Protein 3BWV (pdb70)

Secondary structure (DSSP, 8-state):
---EEEE---SSS-HHHHHHHHHHHHS--------TT-------TTTSTTGGGS-----HHHHHHHHTTTSEEEEEE----SHHHHHHHHHHHH-TTS-GGGEEE-S-GGGB--SEEE-S-HHHHHH-SSEE----GGGTT--SS----SHHHHHHHHHHH-/--EEEE---SSS-HHHHHHHHHHHHTT-----TTTTS------TTTSTTTTTS-----HHHHHHHHTTTSEEEEEE----GGGHHHHHHHHHHH-TTS-GGGEEE-SSGGGB--SEEE-S-HHHHTT-SSEE----GGGTT--SS----SHHHHHHHHHHH-

Radius of gyration: 21.81 Å; Cα contacts (8 Å, |Δi|>4): 540; chains: 2; bounding box: 43×56×51 Å

InterPro domains:
  IPR010708 5'(3')-deoxyribonucleotidase [PF06941] (6-172)
  IPR023214 HAD superfamily [G3DSA:3.40.50.1000] (5-174)
  IPR036412 HAD-like superfamily [SSF56784] (4-175)

Sequence (324 aa):
TRQRIAIDDEVLADTTLGAVVKAVNERADLNIKESLNGKKKLGLVDILKEPGFFRNLDVPHAQEVVKQLNEHYDIYIATAAVPTSFHDKYEWLLEYFPFLDPQHFVFCGRKNIILADYLIDDNPKQLEIFEGKSIIFTASSHNVYEHRFERVSGWRDVKNYFNSIERQRIAIDDEVLADTTLGAVVKAVNERADLNIKESLNGKKLGLVDILKEPGFFRNLDVVPHAQEVVKQLNEHYDIYIATAADVPTSFHDKYEWLLEYFPFLDPQHFVFCGRKNIILADYLIDDNPKQLEIFEGKSIIFTASHNVYEHRFERVSGWRDVKNYFNSIE

Foldseek 3Di:
DFFAEEEEDVTFFVLVVLLQVVCCVVVVHDDDVPQAQHDDVVNCCQQPACNLLPTDGPCNQVLVVVVVVGHQYAYEYAAPDNRVVSNVNSCCVRVVVHDPVRYYHDDAQLPDDGQEYEDDDVNNQVSHPHQYEEDDRSCPPPDPHHYAYDSVSVSVVVVVVD/DFEEEEEDVTFWVLVVLLVVVCCVPVVDDDDLPQAQHDDVVSCCVLDPCNLLPTDGPVPQVLVVVVVVPHQYAYEYAVVNVNCVVSNLNNCCVRVVVHDSVRYYHDDACLPPDGQEYEDDDVNNQVNHPHAYEEDDRNCPPPDPHHYAYDSVSVNVVVVVVD

Structure (mmCIF, N/CA/C/O backbone):
data_3BWV
#
_entry.id   3BWV
#
_cell.length_a   39.310
_cell.length_b   40.270
_cell.length_c   55.310
_cell.angle_alpha   71.930
_cell.angle_beta   75.080
_cell.angle_gamma   83.620
#
_symmetry.space_group_name_H-M   'P 1'
#
loop_
_entity.id
_entity.type
_entity.pdbx_description
1 polymer "Putative 5'(3')-deoxyribonucleotidase"
2 non-polymer 'MAGNESIUM ION'
3 non-polymer 'CHLORIDE ION'
4 water water
#
loop_
_atom_site.group_PDB
_atom_site.id
_atom_site.type_symbol
_atom_site.label_atom_id
_atom_site.label_alt_id
_atom_site.label_comp_id
_atom_site.label_asym_id
_atom_site.label_entity_id
_atom_site.label_seq_id
_atom_site.pdbx_PDB_ins_code
_atom_site.Cartn_x
_atom_site.Cartn_y
_atom_site.Cartn_z
_atom_site.occupancy
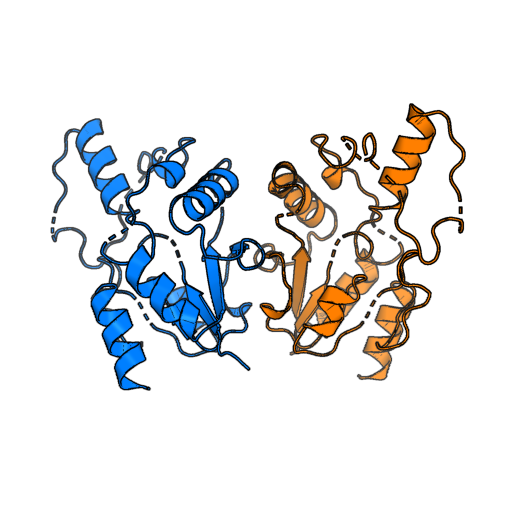_atom_site.B_iso_or_equiv
_atom_site.auth_seq_id
_atom_site.auth_comp_id
_atom_site.auth_asym_id
_atom_site.auth_atom_id
_atom_site.pdbx_PDB_model_num
ATOM 1 N N . THR A 1 3 ? 34.971 37.512 42.604 1.00 36.88 2 THR A N 1
ATOM 2 C CA . THR A 1 3 ? 33.824 36.735 42.023 1.00 36.30 2 THR A CA 1
ATOM 3 C C . THR A 1 3 ? 33.320 35.579 42.906 1.00 35.71 2 THR A C 1
ATOM 4 O O . THR A 1 3 ? 34.085 34.903 43.603 1.00 36.68 2 THR A O 1
ATOM 6 N N . ARG A 1 4 ? 32.014 35.331 42.836 1.00 33.78 3 ARG A N 1
ATOM 7 C CA . ARG A 1 4 ? 31.415 34.256 43.594 1.00 31.56 3 ARG A CA 1
ATOM 8 C C . ARG A 1 4 ? 31.362 33.007 42.754 1.00 29.29 3 ARG A C 1
ATOM 9 O O . ARG A 1 4 ? 31.089 33.049 41.557 1.00 29.64 3 ARG A O 1
ATOM 17 N N . GLN A 1 5 ? 31.672 31.903 43.399 1.00 26.44 4 GLN A N 1
ATOM 18 C CA . GLN A 1 5 ? 31.424 30.616 42.828 1.00 24.29 4 GLN A CA 1
ATOM 19 C C . GLN A 1 5 ? 29.917 30.344 42.818 1.00 22.69 4 GLN A C 1
ATOM 20 O O . GLN A 1 5 ? 29.152 31.050 43.409 1.00 22.78 4 GLN A O 1
ATOM 26 N N . ARG A 1 6 ? 29.514 29.341 42.046 1.00 21.12 5 ARG A N 1
ATOM 27 C CA . ARG A 1 6 ? 28.102 29.084 41.806 1.00 20.55 5 ARG A CA 1
ATOM 28 C C . ARG A 1 6 ? 27.741 27.671 42.140 1.00 20.50 5 ARG A C 1
ATOM 29 O O . ARG A 1 6 ? 28.460 26.762 41.752 1.00 18.55 5 ARG A O 1
ATOM 37 N N . ILE A 1 7 ? 26.582 27.488 42.766 1.00 19.59 6 ILE A N 1
ATOM 38 C CA . ILE A 1 7 ? 26.024 26.165 43.067 1.00 19.86 6 ILE A CA 1
ATOM 39 C C . ILE A 1 7 ? 24.686 26.040 42.379 1.00 19.97 6 ILE A C 1
ATOM 40 O O . ILE A 1 7 ? 23.845 26.916 42.528 1.00 20.77 6 ILE A O 1
ATOM 45 N N . ALA A 1 8 ? 24.557 25.010 41.544 1.00 19.28 7 ALA A N 1
ATOM 46 C CA . ALA A 1 8 ? 23.277 24.632 40.942 1.00 16.80 7 ALA A CA 1
ATOM 47 C C . ALA A 1 8 ? 22.654 23.520 41.813 1.00 18.07 7 ALA A C 1
ATOM 48 O O . ALA A 1 8 ? 23.320 22.553 42.228 1.00 16.55 7 ALA A O 1
ATOM 50 N N . ILE A 1 9 ? 21.360 23.666 42.121 1.00 17.62 8 ILE A N 1
ATOM 51 C CA . ILE A 1 9 ? 20.633 22.748 43.030 1.00 17.41 8 ILE A CA 1
ATOM 52 C C . ILE A 1 9 ? 19.359 22.236 42.268 1.00 17.59 8 ILE A C 1
ATOM 53 O O . ILE A 1 9 ? 18.588 23.000 41.742 1.00 18.13 8 ILE A O 1
ATOM 58 N N . ASP A 1 10 ? 19.184 20.925 42.255 1.00 17.17 9 ASP A N 1
ATOM 59 C CA . ASP A 1 10 ? 18.018 20.252 41.708 1.00 18.31 9 ASP A CA 1
ATOM 60 C C . ASP A 1 10 ? 16.844 20.424 42.649 1.00 19.33 9 ASP A C 1
ATOM 61 O O . ASP A 1 10 ? 17.051 20.561 43.809 1.00 19.98 9 ASP A O 1
ATOM 79 N N . ASP A 1 12 ? 13.572 18.163 42.689 1.00 19.32 11 ASP A N 1
ATOM 80 C CA . ASP A 1 12 ? 12.835 16.986 43.186 1.00 19.40 11 ASP A CA 1
ATOM 81 C C . ASP A 1 12 ? 13.776 15.996 43.851 1.00 19.66 11 ASP A C 1
ATOM 82 O O . ASP A 1 12 ? 14.791 15.593 43.272 1.00 17.53 11 ASP A O 1
ATOM 87 N N . GLU A 1 13 ? 13.430 15.658 45.087 1.00 17.35 12 GLU A N 1
ATOM 88 C CA . GLU A 1 13 ? 14.165 14.750 45.959 1.00 17.87 12 GLU A CA 1
ATOM 89 C C . GLU A 1 13 ? 15.448 15.402 46.459 1.00 19.04 12 GLU A C 1
ATOM 90 O O . GLU A 1 13 ? 16.300 14.667 46.999 1.00 20.99 12 GLU A O 1
ATOM 96 N N . VAL A 1 14 ? 15.537 16.746 46.427 1.00 17.95 13 VAL A N 1
ATOM 97 C CA . VAL A 1 14 ? 16.719 17.505 46.887 1.00 16.66 13 VAL A CA 1
ATOM 98 C C . VAL A 1 14 ? 16.240 18.663 47.680 1.00 17.69 13 VAL A C 1
ATOM 99 O O . VAL A 1 14 ? 16.338 18.654 48.911 1.00 18.44 13 VAL A O 1
ATOM 103 N N . LEU A 1 15 ? 15.604 19.648 47.029 1.00 20.08 14 LEU A N 1
ATOM 104 C CA . LEU A 1 15 ? 15.017 20.753 47.797 1.00 19.31 14 LEU A CA 1
ATOM 105 C C . LEU A 1 15 ? 13.630 20.415 48.327 1.00 19.61 14 LEU A C 1
ATOM 106 O O . LEU A 1 15 ? 13.220 20.849 49.393 1.00 18.68 14 LEU A O 1
ATOM 111 N N . ALA A 1 16 ? 12.922 19.593 47.570 1.00 19.69 15 ALA A N 1
ATOM 112 C CA . ALA A 1 16 ? 11.499 19.275 47.781 1.00 20.95 15 ALA A CA 1
ATOM 113 C C . ALA A 1 16 ? 11.350 17.792 48.024 1.00 20.47 15 ALA A C 1
ATOM 114 O O . ALA A 1 16 ? 11.914 16.963 47.298 1.00 20.35 15 ALA A O 1
ATOM 116 N N . ASP A 1 17 ? 10.574 17.442 49.058 1.00 20.85 16 ASP A N 1
ATOM 117 C CA . ASP A 1 17 ? 10.326 16.031 49.362 1.00 19.79 16 ASP A CA 1
ATOM 118 C C . ASP A 1 17 ? 9.259 15.399 48.451 1.00 19.09 16 ASP A C 1
ATOM 119 O O . ASP A 1 17 ? 8.116 15.074 48.851 1.00 19.30 16 ASP A O 1
ATOM 124 N N . THR A 1 18 ? 9.636 15.215 47.206 1.00 18.73 17 THR A N 1
ATOM 125 C CA A THR A 1 18 ? 8.729 14.701 46.186 0.50 17.98 17 THR A CA 1
ATOM 126 C CA B THR A 1 18 ? 8.688 14.737 46.214 0.50 19.36 17 THR A CA 1
ATOM 127 C C . THR A 1 18 ? 8.311 13.264 46.457 1.00 18.74 17 THR A C 1
ATOM 128 O O . THR A 1 18 ? 7.177 12.873 46.209 1.00 18.84 17 THR A O 1
ATOM 135 N N . LEU A 1 19 ? 9.229 12.442 46.961 1.00 19.18 18 LEU A N 1
ATOM 136 C CA . LEU A 1 19 ? 8.924 11.024 47.135 1.00 20.12 18 LEU A CA 1
ATOM 137 C C . LEU A 1 19 ? 7.974 10.828 48.321 1.00 19.15 18 LEU A C 1
ATOM 138 O O . LEU A 1 19 ? 7.029 10.060 48.229 1.00 19.88 18 LEU A O 1
ATOM 143 N N . GLY A 1 20 ? 8.182 11.597 49.387 1.00 19.20 19 GLY A N 1
ATOM 144 C CA . GLY A 1 20 ? 7.275 11.586 50.545 1.00 19.06 19 GLY A CA 1
ATOM 145 C C . GLY A 1 20 ? 5.839 11.871 50.145 1.00 19.32 19 GLY A C 1
ATOM 146 O O . GLY A 1 20 ? 4.895 11.239 50.626 1.00 19.23 19 GLY A O 1
ATOM 147 N N . ALA A 1 21 ? 5.681 12.830 49.242 1.00 18.99 20 ALA A N 1
ATOM 148 C CA . ALA A 1 21 ? 4.378 13.236 48.780 1.00 18.80 20 ALA A CA 1
ATOM 149 C C . ALA A 1 21 ? 3.692 12.162 47.975 1.00 18.22 20 ALA A C 1
ATOM 150 O O . ALA A 1 21 ? 2.507 11.931 48.137 1.00 17.86 20 ALA A O 1
ATOM 152 N N . VAL A 1 22 ? 4.437 11.526 47.090 1.00 18.63 21 VAL A N 1
ATOM 153 C CA . VAL A 1 22 ? 3.913 10.523 46.204 1.00 20.59 21 VAL A CA 1
ATOM 154 C C . VAL A 1 22 ? 3.540 9.279 46.993 1.00 20.92 21 VAL A C 1
ATOM 155 O O . VAL A 1 22 ? 2.480 8.681 46.758 1.00 22.43 21 VAL A O 1
ATOM 159 N N . VAL A 1 23 ? 4.380 8.910 47.966 1.00 21.48 22 VAL A N 1
ATOM 160 C CA . VAL A 1 23 ? 4.125 7.724 48.775 1.00 21.44 22 VAL A CA 1
ATOM 161 C C . VAL A 1 23 ? 2.843 7.948 49.557 1.00 21.35 22 VAL A C 1
ATOM 162 O O . VAL A 1 23 ? 1.971 7.092 49.557 1.00 20.42 22 VAL A O 1
ATOM 166 N N . LYS A 1 24 ? 2.726 9.131 50.149 1.00 21.14 23 LYS A N 1
ATOM 167 C CA . LYS A 1 24 ? 1.585 9.496 50.958 1.00 21.50 23 LYS A CA 1
ATOM 168 C C . LYS A 1 24 ? 0.299 9.392 50.162 1.00 20.71 23 LYS A C 1
ATOM 169 O O . LYS A 1 24 ? -0.701 8.854 50.644 1.00 19.88 23 LYS A O 1
ATOM 175 N N . ALA A 1 25 ? 0.327 9.928 48.948 1.00 20.09 24 ALA A N 1
ATOM 176 C CA . ALA A 1 25 ? -0.826 9.931 48.053 1.00 20.12 24 ALA A CA 1
ATOM 177 C C . ALA A 1 25 ? -1.193 8.518 47.661 1.00 20.26 24 ALA A C 1
ATOM 178 O O . ALA A 1 25 ? -2.349 8.117 47.794 1.00 20.29 24 ALA A O 1
ATOM 180 N N . VAL A 1 26 ? -0.205 7.748 47.209 1.00 20.66 25 VAL A N 1
ATOM 181 C CA . VAL A 1 26 ? -0.417 6.335 46.890 1.00 21.54 25 VAL A CA 1
ATOM 182 C C . VAL A 1 26 ? -0.997 5.544 48.082 1.00 22.30 25 VAL A C 1
ATOM 183 O O . VAL A 1 26 ? -1.942 4.760 47.931 1.00 21.75 25 VAL A O 1
ATOM 187 N N . ASN A 1 27 ? -0.455 5.750 49.274 1.00 23.40 26 ASN A N 1
ATOM 188 C CA . ASN A 1 27 ? -0.980 5.072 50.460 1.00 23.70 26 ASN A CA 1
ATOM 189 C C . ASN A 1 27 ? -2.464 5.388 50.688 1.00 25.01 26 ASN A C 1
ATOM 190 O O . ASN A 1 27 ? -3.277 4.483 50.923 1.00 25.50 26 ASN A O 1
ATOM 195 N N . GLU A 1 28 ? -2.802 6.680 50.643 1.00 26.39 27 GLU A N 1
ATOM 196 C CA . GLU A 1 28 ? -4.183 7.161 50.854 1.00 27.60 27 GLU A CA 1
ATOM 197 C C . GLU A 1 28 ? -5.130 6.575 49.819 1.00 27.57 27 GLU A C 1
ATOM 198 O O . GLU A 1 28 ? -6.172 6.006 50.175 1.00 27.35 27 GLU A O 1
ATOM 204 N N . ARG A 1 29 ? -4.759 6.667 48.547 1.00 27.35 28 ARG A N 1
ATOM 205 C CA . ARG A 1 29 ? -5.658 6.230 47.481 1.00 28.07 28 ARG A CA 1
ATOM 206 C C . ARG A 1 29 ? -5.793 4.726 47.339 1.00 29.04 28 ARG A C 1
ATOM 207 O O . ARG A 1 29 ? -6.914 4.186 47.414 1.00 28.89 28 ARG A O 1
ATOM 215 N N . ALA A 1 30 ? -4.671 4.044 47.156 1.00 30.07 29 ALA A N 1
ATOM 216 C CA . ALA A 1 30 ? -4.711 2.599 47.004 1.00 31.06 29 ALA A CA 1
ATOM 217 C C . ALA A 1 30 ? -4.728 1.917 48.359 1.00 31.99 29 ALA A C 1
ATOM 218 O O . ALA A 1 30 ? -4.505 0.714 48.434 1.00 32.69 29 ALA A O 1
ATOM 220 N N . ASP A 1 31 ? -4.982 2.679 49.426 1.00 33.13 30 ASP A N 1
ATOM 221 C CA . ASP A 1 31 ? -5.107 2.146 50.795 1.00 34.12 30 ASP A CA 1
ATOM 222 C C . ASP A 1 31 ? -3.901 1.269 51.220 1.00 34.72 30 ASP A C 1
ATOM 223 O O . ASP A 1 31 ? -4.056 0.335 52.020 1.00 34.55 30 ASP A O 1
ATOM 228 N N . LEU A 1 32 ? -2.709 1.590 50.692 1.00 35.15 31 LEU A N 1
ATOM 229 C CA . LEU A 1 32 ? -1.498 0.808 50.927 1.00 35.56 31 LEU A CA 1
ATOM 230 C C . LEU A 1 32 ? -0.732 1.375 52.100 1.00 36.65 31 LEU A C 1
ATOM 231 O O . LEU A 1 32 ? -1.143 2.369 52.707 1.00 36.59 31 LEU A O 1
ATOM 236 N N . ASN A 1 33 ? 0.376 0.727 52.438 1.00 38.25 32 ASN A N 1
ATOM 237 C CA . ASN A 1 33 ? 1.263 1.235 53.472 1.00 39.66 32 ASN A CA 1
ATOM 238 C C . ASN A 1 33 ? 2.714 0.990 53.066 1.00 40.82 32 ASN A C 1
ATOM 239 O O . ASN A 1 33 ? 3.525 0.466 53.850 1.00 40.93 32 ASN A O 1
ATOM 244 N N . ILE A 1 34 ? 3.024 1.396 51.828 1.00 41.63 33 ILE A N 1
ATOM 245 C CA . ILE A 1 34 ? 4.355 1.274 51.252 1.00 41.65 33 ILE A CA 1
ATOM 246 C C . ILE A 1 34 ? 5.352 1.909 52.202 1.00 41.98 33 ILE A C 1
ATOM 247 O O . ILE A 1 34 ? 5.121 2.996 52.729 1.00 42.41 33 ILE A O 1
ATOM 252 N N . LYS A 1 35 ? 6.447 1.195 52.430 1.00 42.16 34 LYS A N 1
ATOM 253 C CA . LYS A 1 35 ? 7.497 1.618 53.332 1.00 42.21 34 LYS A CA 1
ATOM 254 C C . LYS A 1 35 ? 8.669 2.096 52.504 1.00 42.28 34 LYS A C 1
ATOM 255 O O . LYS A 1 35 ? 8.940 1.556 51.441 1.00 41.98 34 LYS A O 1
ATOM 265 N N . GLU A 1 37 ? 11.769 1.840 53.292 1.00 39.81 36 GLU A N 1
ATOM 266 C CA . GLU A 1 37 ? 12.781 0.785 53.363 1.00 38.57 36 GLU A CA 1
ATOM 267 C C . GLU A 1 37 ? 12.542 -0.306 52.315 1.00 37.25 36 GLU A C 1
ATOM 268 O O . GLU A 1 37 ? 13.420 -1.141 52.072 1.00 38.33 36 GLU A O 1
ATOM 270 N N . SER A 1 38 ? 11.348 -0.321 51.720 1.00 34.73 37 SER A N 1
ATOM 271 C CA . SER A 1 38 ? 11.077 -1.200 50.585 1.00 32.86 37 SER A CA 1
ATOM 272 C C . SER A 1 38 ? 11.528 -0.573 49.274 1.00 31.37 37 SER A C 1
ATOM 273 O O . SER A 1 38 ? 11.567 -1.266 48.261 1.00 31.04 37 SER A O 1
ATOM 276 N N . LEU A 1 39 ? 11.868 0.721 49.296 1.00 30.03 38 LEU A N 1
ATOM 277 C CA . LEU A 1 39 ? 12.153 1.482 48.069 1.00 29.06 38 LEU A CA 1
ATOM 278 C C . LEU A 1 39 ? 13.655 1.657 47.798 1.00 29.04 38 LEU A C 1
ATOM 279 O O . LEU A 1 39 ? 14.045 2.299 46.836 1.00 28.05 38 LEU A O 1
ATOM 284 N N . ASN A 1 40 ? 14.499 1.074 48.634 1.00 30.12 39 ASN A N 1
ATOM 285 C CA . ASN A 1 40 ? 15.938 1.170 48.428 1.00 31.25 39 ASN A CA 1
ATOM 286 C C . ASN A 1 40 ? 16.334 0.635 47.068 1.00 31.76 39 ASN A C 1
ATOM 287 O O . ASN A 1 40 ? 16.008 -0.495 46.727 1.00 31.70 39 ASN A O 1
ATOM 292 N N . GLY A 1 41 ? 17.011 1.463 46.285 1.00 31.49 40 GLY A N 1
ATOM 293 C CA . GLY A 1 41 ? 17.432 1.078 44.956 1.00 32.14 40 GLY A CA 1
ATOM 294 C C . GLY A 1 41 ? 16.344 1.197 43.918 1.00 32.78 40 GLY A C 1
ATOM 295 O O . GLY A 1 41 ? 16.603 0.955 42.748 1.00 33.61 40 GLY A O 1
ATOM 296 N N . LYS A 1 42 ? 15.153 1.628 44.320 1.00 33.45 41 LYS A N 1
ATOM 297 C CA A LYS A 1 42 ? 13.977 1.598 43.445 0.50 34.15 41 LYS A CA 1
ATOM 298 C CA B LYS A 1 42 ? 13.966 1.594 43.456 0.50 34.45 41 LYS A CA 1
ATOM 299 C C . LYS A 1 42 ? 13.409 3.003 43.217 1.00 35.10 41 LYS A C 1
ATOM 300 O O . LYS A 1 42 ? 13.600 3.903 44.043 1.00 34.46 41 LYS A O 1
ATOM 311 N N . LYS A 1 43 ? 12.721 3.177 42.084 1.00 37.76 42 LYS A N 1
ATOM 312 C CA . LYS A 1 43 ? 12.149 4.489 41.675 1.00 40.53 42 LYS A CA 1
ATOM 313 C C . LYS A 1 43 ? 10.601 4.689 41.849 1.00 42.17 42 LYS A C 1
ATOM 314 O O . LYS A 1 43 ? 10.116 5.850 41.798 1.00 44.27 42 LYS A O 1
ATOM 318 N N . LEU A 1 44 ? 9.866 3.592 42.081 1.00 43.58 43 LEU A N 1
ATOM 319 C CA . LEU A 1 44 ? 8.383 3.578 42.200 1.00 44.08 43 LEU A CA 1
ATOM 320 C C . LEU A 1 44 ? 7.683 4.081 40.926 1.00 44.64 43 LEU A C 1
ATOM 321 O O . LEU A 1 44 ? 7.474 3.331 39.964 1.00 44.92 43 LEU A O 1
ATOM 323 N N . GLY A 1 53 ? -0.223 3.148 36.704 1.00 39.56 52 GLY A N 1
ATOM 324 C CA . GLY A 1 53 ? -0.377 4.459 36.060 1.00 39.38 52 GLY A CA 1
ATOM 325 C C . GLY A 1 53 ? -0.649 5.642 36.987 1.00 39.10 52 GLY A C 1
ATOM 326 O O . GLY A 1 53 ? -0.483 6.793 36.587 1.00 39.07 52 GLY A O 1
ATOM 327 N N . LEU A 1 54 ? -1.050 5.368 38.229 1.00 38.68 53 LEU A N 1
ATOM 328 C CA . LEU A 1 54 ? -1.581 6.414 39.112 1.00 38.22 53 LEU A CA 1
ATOM 329 C C . LEU A 1 54 ? -0.492 7.252 39.790 1.00 37.97 53 LEU A C 1
ATOM 330 O O . LEU A 1 54 ? -0.798 8.285 40.388 1.00 37.78 53 LEU A O 1
ATOM 335 N N . VAL A 1 55 ? 0.768 6.830 39.702 1.00 37.67 54 VAL A N 1
ATOM 336 C CA . VAL A 1 55 ? 1.867 7.703 40.122 1.00 37.50 54 VAL A CA 1
ATOM 337 C C . VAL A 1 55 ? 2.035 8.875 39.142 1.00 37.36 54 VAL A C 1
ATOM 338 O O . VAL A 1 55 ? 2.228 10.009 39.564 1.00 37.41 54 VAL A O 1
ATOM 350 N N . ASP A 1 57 ? -0.423 9.943 37.393 1.00 33.01 56 ASP A N 1
ATOM 351 C CA . ASP A 1 57 ? -1.639 10.711 37.598 1.00 31.28 56 ASP A CA 1
ATOM 352 C C . ASP A 1 57 ? -1.501 11.649 38.781 1.00 28.93 56 ASP A C 1
ATOM 353 O O . ASP A 1 57 ? -1.889 12.809 38.691 1.00 27.91 56 ASP A O 1
ATOM 358 N N . ILE A 1 58 ? -0.942 11.143 39.879 1.00 27.09 57 ILE A N 1
ATOM 359 C CA . ILE A 1 58 ? -0.645 11.974 41.053 1.00 25.99 57 ILE A CA 1
ATOM 360 C C . ILE A 1 58 ? 0.290 13.108 40.669 1.00 24.96 57 ILE A C 1
ATOM 361 O O . ILE A 1 58 ? 0.038 14.252 41.004 1.00 24.73 57 ILE A O 1
ATOM 366 N N . LEU A 1 59 ? 1.346 12.794 39.944 1.00 24.94 58 LEU A N 1
ATOM 367 C CA . LEU A 1 59 ? 2.363 13.798 39.608 1.00 25.05 58 LEU A CA 1
ATOM 368 C C . LEU A 1 59 ? 1.860 14.885 38.681 1.00 24.33 58 LEU A C 1
ATOM 369 O O . LEU A 1 59 ? 2.366 16.000 38.715 1.00 24.55 58 LEU A O 1
ATOM 374 N N . LYS A 1 60 ? 0.886 14.543 37.845 1.00 23.35 59 LYS A N 1
ATOM 375 C CA . LYS A 1 60 ? 0.357 15.443 36.843 1.00 23.12 59 LYS A CA 1
ATOM 376 C C . LYS A 1 60 ? -0.887 16.209 37.327 1.00 22.18 59 LYS A C 1
ATOM 377 O O . LYS A 1 60 ? -1.418 17.025 36.584 1.00 22.32 59 LYS A O 1
ATOM 379 N N . GLU A 1 61 ? -1.343 15.983 38.567 1.00 21.02 60 GLU A N 1
ATOM 380 C CA . GLU A 1 61 ? -2.476 16.763 39.105 1.00 20.23 60 GLU A CA 1
ATOM 381 C C . GLU A 1 61 ? -2.008 18.203 39.372 1.00 18.97 60 GLU A C 1
ATOM 382 O O . GLU A 1 61 ? -0.949 18.390 39.959 1.00 17.67 60 GLU A O 1
ATOM 388 N N . PRO A 1 62 ? -2.764 19.227 38.885 1.00 18.61 61 PRO A N 1
ATOM 389 C CA . PRO A 1 62 ? -2.383 20.605 39.147 1.00 18.72 61 PRO A CA 1
ATOM 390 C C . PRO A 1 62 ? -2.295 20.845 40.624 1.00 18.88 61 PRO A C 1
ATOM 391 O O . PRO A 1 62 ? -3.195 20.456 41.335 1.00 19.54 61 PRO A O 1
ATOM 395 N N . GLY A 1 63 ? -1.228 21.496 41.064 1.00 18.32 62 GLY A N 1
ATOM 396 C CA . GLY A 1 63 ? -1.000 21.764 42.476 1.00 19.08 62 GLY A CA 1
ATOM 397 C C . GLY A 1 63 ? -0.047 20.773 43.119 1.00 19.03 62 GLY A C 1
ATOM 398 O O . GLY A 1 63 ? 0.455 21.036 44.188 1.00 20.44 62 GLY A O 1
ATOM 399 N N . PHE A 1 64 ? 0.235 19.631 42.492 1.00 19.07 63 PHE A N 1
ATOM 400 C CA . PHE A 1 64 ? 1.082 18.618 43.154 1.00 18.49 63 PHE A CA 1
ATOM 401 C C . PHE A 1 64 ? 2.420 19.210 43.619 1.00 19.09 63 PHE A C 1
ATOM 402 O O . PHE A 1 64 ? 2.797 19.078 44.794 1.00 19.30 63 PHE A O 1
ATOM 410 N N . PHE A 1 65 ? 3.138 19.865 42.712 1.00 19.65 64 PHE A N 1
ATOM 411 C CA . PHE A 1 65 ? 4.424 20.434 43.059 1.00 20.02 64 PHE A CA 1
ATOM 412 C C . PHE A 1 65 ? 4.316 21.655 43.942 1.00 19.88 64 PHE A C 1
ATOM 413 O O . PHE A 1 65 ? 5.308 22.046 44.551 1.00 21.16 64 PHE A O 1
ATOM 421 N N . ARG A 1 66 ? 3.150 22.295 43.991 1.00 20.42 65 ARG A N 1
ATOM 422 C CA . ARG A 1 66 ? 2.964 23.467 44.812 1.00 20.72 65 ARG A CA 1
ATOM 423 C C . ARG A 1 66 ? 2.889 23.079 46.287 1.00 21.00 65 ARG A C 1
ATOM 424 O O . ARG A 1 66 ? 3.232 23.852 47.163 1.00 21.42 65 ARG A O 1
ATOM 432 N N . ASN A 1 67 ? 2.430 21.861 46.554 1.00 20.03 66 ASN A N 1
ATOM 433 C CA . ASN A 1 67 ? 2.123 21.425 47.896 1.00 20.27 66 ASN A CA 1
ATOM 434 C C . ASN A 1 67 ? 3.224 20.574 48.552 1.00 20.09 66 ASN A C 1
ATOM 435 O O . ASN A 1 67 ? 3.032 20.120 49.680 1.00 21.24 66 ASN A O 1
ATOM 440 N N . LEU A 1 68 ? 4.385 20.450 47.912 1.00 20.13 67 LEU A N 1
ATOM 441 C CA . LEU A 1 68 ? 5.475 19.627 48.463 1.00 19.58 67 LEU A CA 1
ATOM 442 C C . LEU A 1 68 ? 6.062 20.265 49.746 1.00 19.64 67 LEU A C 1
ATOM 443 O O . LEU A 1 68 ? 6.138 21.479 49.895 1.00 20.76 67 LEU A O 1
ATOM 448 N N . ASP A 1 69 ? 6.438 19.415 50.695 1.00 18.54 68 ASP A N 1
ATOM 449 C CA . ASP A 1 69 ? 7.232 19.848 51.820 1.00 20.22 68 ASP A CA 1
ATOM 450 C C . ASP A 1 69 ? 8.676 20.156 51.371 1.00 19.24 68 ASP A C 1
ATOM 451 O O . ASP A 1 69 ? 9.232 19.553 50.465 1.00 18.58 68 ASP A O 1
ATOM 456 N N . VAL A 1 70 ? 9.277 21.107 52.053 1.00 20.19 69 VAL A N 1
ATOM 457 C CA . VAL A 1 70 ? 10.672 21.423 51.883 1.00 19.16 69 VAL A CA 1
ATOM 458 C C . VAL A 1 70 ? 11.480 20.353 52.626 1.00 19.74 69 VAL A C 1
ATOM 459 O O . VAL A 1 70 ? 11.158 19.970 53.767 1.00 19.38 69 VAL A O 1
ATOM 471 N N . PRO A 1 72 ? 14.228 18.802 54.956 1.00 21.11 71 PRO A N 1
ATOM 472 C CA . PRO A 1 72 ? 14.640 19.386 56.214 1.00 21.03 71 PRO A CA 1
ATOM 473 C C . PRO A 1 72 ? 15.931 20.208 56.129 1.00 20.17 71 PRO A C 1
ATOM 474 O O . PRO A 1 72 ? 16.900 19.772 55.536 1.00 21.37 71 PRO A O 1
ATOM 478 N N . HIS A 1 73 ? 15.882 21.399 56.734 1.00 20.74 72 HIS A N 1
ATOM 479 C CA . HIS A 1 73 ? 16.995 22.360 56.785 1.00 21.08 72 HIS A CA 1
ATOM 480 C C . HIS A 1 73 ? 17.398 23.008 55.464 1.00 20.16 72 HIS A C 1
ATOM 481 O O . HIS A 1 73 ? 18.366 23.778 55.473 1.00 21.23 72 HIS A O 1
ATOM 488 N N . ALA A 1 74 ? 16.680 22.743 54.372 1.00 20.06 73 ALA A N 1
ATOM 489 C CA . ALA A 1 74 ? 17.079 23.252 53.079 1.00 19.64 73 ALA A CA 1
ATOM 490 C C . ALA A 1 74 ? 17.022 24.761 53.018 1.00 18.46 73 ALA A C 1
ATOM 491 O O . ALA A 1 74 ? 17.932 25.346 52.422 1.00 18.61 73 ALA A O 1
ATOM 493 N N . GLN A 1 75 ? 16.007 25.378 53.618 1.00 20.25 74 GLN A N 1
ATOM 494 C CA . GLN A 1 75 ? 15.870 26.856 53.558 1.00 18.37 74 GLN A CA 1
ATOM 495 C C . GLN A 1 75 ? 17.040 27.535 54.277 1.00 19.48 74 GLN A C 1
ATOM 496 O O . GLN A 1 75 ? 17.651 28.498 53.765 1.00 17.38 74 GLN A O 1
ATOM 502 N N . GLU A 1 76 ? 17.379 26.995 55.459 1.00 18.65 75 GLU A N 1
ATOM 503 C CA . GLU A 1 76 ? 18.481 27.542 56.256 1.00 20.64 75 GLU A CA 1
ATOM 504 C C . GLU A 1 76 ? 19.841 27.353 55.570 1.00 18.28 75 GLU A C 1
ATOM 505 O O . GLU A 1 76 ? 20.623 28.297 55.441 1.00 18.17 75 GLU A O 1
ATOM 511 N N . VAL A 1 77 ? 20.098 26.164 55.085 1.00 18.22 76 VAL A N 1
ATOM 512 C CA . VAL A 1 77 ? 21.415 25.873 54.539 1.00 18.28 76 VAL A CA 1
ATOM 513 C C . VAL A 1 77 ? 21.622 26.554 53.169 1.00 19.11 76 VAL A C 1
ATOM 514 O O . VAL A 1 77 ? 22.689 27.109 52.893 1.00 19.13 76 VAL A O 1
ATOM 518 N N . VAL A 1 78 ? 20.601 26.578 52.344 1.00 18.88 77 VAL A N 1
ATOM 519 C CA . VAL A 1 78 ? 20.683 27.308 51.074 1.00 21.37 77 VAL A CA 1
ATOM 520 C C . VAL A 1 78 ? 20.844 28.792 51.302 1.00 19.78 77 VAL A C 1
ATOM 521 O O . VAL A 1 78 ? 21.690 29.392 50.624 1.00 20.35 77 VAL A O 1
ATOM 525 N N . LYS A 1 79 ? 20.136 29.380 52.267 1.00 21.23 78 LYS A N 1
ATOM 526 C CA . LYS A 1 79 ? 20.343 30.801 52.613 1.00 22.38 78 LYS A CA 1
ATOM 527 C C . LYS A 1 79 ? 21.778 31.075 53.066 1.00 21.24 78 LYS A C 1
ATOM 528 O O . LYS A 1 79 ? 22.366 32.075 52.633 1.00 22.01 78 LYS A O 1
ATOM 534 N N . GLN A 1 80 ? 22.345 30.202 53.907 1.00 20.33 79 GLN A N 1
ATOM 535 C CA . GLN A 1 80 ? 23.725 30.372 54.348 1.00 21.72 79 GLN A CA 1
ATOM 536 C C . GLN A 1 80 ? 24.696 30.245 53.181 1.00 20.87 79 GLN A C 1
ATOM 537 O O . GLN A 1 80 ? 25.639 31.075 53.051 1.00 21.56 79 GLN A O 1
ATOM 543 N N . LEU A 1 81 ? 24.503 29.248 52.307 1.00 21.33 80 LEU A N 1
ATOM 544 C CA . LEU A 1 81 ? 25.323 29.061 51.120 1.00 21.87 80 LEU A CA 1
ATOM 545 C C . LEU A 1 81 ? 25.277 30.283 50.187 1.00 21.17 80 LEU A C 1
ATOM 546 O O . LEU A 1 81 ? 26.289 30.681 49.581 1.00 21.15 80 LEU A O 1
ATOM 551 N N . ASN A 1 82 ? 24.087 30.869 50.080 1.00 21.67 81 ASN A N 1
ATOM 552 C CA . ASN A 1 82 ? 23.878 32.122 49.332 1.00 22.58 81 ASN A CA 1
ATOM 553 C C . ASN A 1 82 ? 24.680 33.333 49.849 1.00 23.07 81 ASN A C 1
ATOM 554 O O . ASN A 1 82 ? 24.860 34.265 49.115 1.00 22.97 81 ASN A O 1
ATOM 559 N N . GLU A 1 83 ? 25.177 33.302 51.081 1.00 25.01 82 GLU A N 1
ATOM 560 C CA . GLU A 1 83 ? 26.083 34.352 51.570 1.00 26.37 82 GLU A CA 1
ATOM 561 C C . GLU A 1 83 ? 27.401 34.344 50.793 1.00 25.56 82 GLU A C 1
ATOM 562 O O . GLU A 1 83 ? 28.039 35.375 50.671 1.00 26.22 82 GLU A O 1
ATOM 568 N N . HIS A 1 84 ? 27.817 33.187 50.302 1.00 24.68 83 HIS A N 1
ATOM 569 C CA . HIS A 1 84 ? 29.124 33.042 49.670 1.00 24.50 83 HIS A CA 1
ATOM 570 C C . HIS A 1 84 ? 29.104 32.627 48.242 1.00 22.62 83 HIS A C 1
ATOM 571 O O . HIS A 1 84 ? 30.059 32.836 47.538 1.00 23.02 83 HIS A O 1
ATOM 578 N N . TYR A 1 85 ? 28.026 31.979 47.835 1.00 19.87 84 TYR A N 1
ATOM 579 C CA . TYR A 1 85 ? 27.904 31.435 46.472 1.00 19.13 84 TYR A CA 1
ATOM 580 C C . TYR A 1 85 ? 26.659 31.940 45.802 1.00 18.78 84 TYR A C 1
ATOM 581 O O . TYR A 1 85 ? 25.630 32.091 46.473 1.00 20.29 84 TYR A O 1
ATOM 590 N N . ASP A 1 86 ? 26.727 32.173 44.499 1.00 19.97 85 ASP A N 1
ATOM 591 C CA . ASP A 1 86 ? 25.490 32.399 43.748 1.00 19.68 85 ASP A CA 1
ATOM 592 C C . ASP A 1 86 ? 24.761 31.088 43.613 1.00 19.18 85 ASP A C 1
ATOM 593 O O . ASP A 1 86 ? 25.422 30.071 43.366 1.00 20.98 85 ASP A O 1
ATOM 598 N N . ILE A 1 87 ? 23.443 31.102 43.766 1.00 19.19 86 ILE A N 1
ATOM 599 C CA . ILE A 1 87 ? 22.617 29.899 43.807 1.00 19.30 86 ILE A CA 1
ATOM 600 C C . ILE A 1 87 ? 21.705 29.875 42.592 1.00 18.51 86 ILE A C 1
ATOM 601 O O . ILE A 1 87 ? 21.078 30.862 42.268 1.00 18.15 86 ILE A O 1
ATOM 606 N N . TYR A 1 88 ? 21.779 28.795 41.802 1.00 18.78 87 TYR A N 1
ATOM 607 C CA . TYR A 1 88 ? 20.857 28.574 40.707 1.00 19.45 87 TYR A CA 1
ATOM 608 C C . TYR A 1 88 ? 20.033 27.326 41.024 1.00 19.84 87 TYR A C 1
ATOM 609 O O . TYR A 1 88 ? 20.538 26.364 41.668 1.00 20.76 87 TYR A O 1
ATOM 618 N N . ILE A 1 89 ? 18.784 27.334 40.577 1.00 18.11 88 ILE A N 1
ATOM 619 C CA . ILE A 1 89 ? 17.881 26.193 40.789 1.00 20.26 88 ILE A CA 1
ATOM 620 C C . ILE A 1 89 ? 17.645 25.588 39.431 1.00 20.97 88 ILE A C 1
ATOM 621 O O . ILE A 1 89 ? 17.259 26.303 38.513 1.00 21.89 88 ILE A O 1
ATOM 626 N N . ALA A 1 90 ? 17.843 24.272 39.280 1.00 21.90 89 ALA A N 1
ATOM 627 C CA . ALA A 1 90 ? 17.688 23.616 38.003 1.00 24.10 89 ALA A CA 1
ATOM 628 C C . ALA A 1 90 ? 16.604 22.527 38.092 1.00 25.06 89 ALA A C 1
ATOM 629 O O . ALA A 1 90 ? 16.534 21.775 39.060 1.00 24.53 89 ALA A O 1
ATOM 631 N N . THR A 1 91 ? 15.693 22.475 37.136 1.00 24.39 90 THR A N 1
ATOM 632 C CA . THR A 1 91 ? 14.627 21.459 37.187 1.00 25.40 90 THR A CA 1
ATOM 633 C C . THR A 1 91 ? 14.117 21.225 35.775 1.00 26.44 90 THR A C 1
ATOM 634 O O . THR A 1 91 ? 14.285 22.076 34.928 1.00 24.69 90 THR A O 1
ATOM 638 N N . ALA A 1 92 ? 13.564 20.037 35.505 1.00 27.09 91 ALA A N 1
ATOM 639 C CA . ALA A 1 92 ? 12.725 19.841 34.330 1.00 28.46 91 ALA A CA 1
ATOM 640 C C . ALA A 1 92 ? 11.296 20.189 34.739 1.00 29.92 91 ALA A C 1
ATOM 641 O O . ALA A 1 92 ? 10.926 20.126 35.936 1.00 29.98 91 ALA A O 1
ATOM 643 N N . ALA A 1 93 ? 10.502 20.619 33.759 1.00 31.34 92 ALA A N 1
ATOM 644 C CA . ALA A 1 93 ? 9.148 21.125 34.031 1.00 32.46 92 ALA A CA 1
ATOM 645 C C . ALA A 1 93 ? 8.305 21.000 32.771 1.00 33.46 92 ALA A C 1
ATOM 646 O O . ALA A 1 93 ? 8.438 20.010 32.035 1.00 35.53 92 ALA A O 1
ATOM 648 N N . VAL A 1 96 ? 4.111 17.246 32.105 1.00 43.09 95 VAL A N 1
ATOM 649 C CA . VAL A 1 96 ? 4.219 18.274 33.124 1.00 42.62 95 VAL A CA 1
ATOM 650 C C . VAL A 1 96 ? 3.559 19.601 32.664 1.00 42.22 95 VAL A C 1
ATOM 651 O O . VAL A 1 96 ? 4.253 20.557 32.322 1.00 43.26 95 VAL A O 1
ATOM 653 N N . PRO A 1 97 ? 2.214 19.660 32.628 1.00 40.95 96 PRO A N 1
ATOM 654 C CA . PRO A 1 97 ? 1.553 20.871 32.099 1.00 39.68 96 PRO A CA 1
ATOM 655 C C . PRO A 1 97 ? 1.532 22.093 33.037 1.00 38.11 96 PRO A C 1
ATOM 656 O O . PRO A 1 97 ? 1.789 23.211 32.597 1.00 38.71 96 PRO A O 1
ATOM 660 N N . THR A 1 98 ? 1.187 21.889 34.306 1.00 35.63 97 THR A N 1
ATOM 661 C CA . THR A 1 98 ? 1.070 22.991 35.287 1.00 33.48 97 THR A CA 1
ATOM 662 C C . THR A 1 98 ? 2.326 23.050 36.147 1.00 30.79 97 THR A C 1
ATOM 663 O O . THR A 1 98 ? 2.423 23.906 37.026 1.00 29.51 97 THR A O 1
ATOM 667 N N . SER A 1 99 ? 3.271 22.138 35.894 1.00 28.77 98 SER A N 1
ATOM 668 C CA . SER A 1 99 ? 4.409 21.950 36.808 1.00 27.59 98 SER A CA 1
ATOM 669 C C . SER A 1 99 ? 5.336 23.154 36.826 1.00 25.90 98 SER A C 1
ATOM 670 O O . SER A 1 99 ? 5.856 23.523 37.866 1.00 25.11 98 SER A O 1
ATOM 673 N N . PHE A 1 100 ? 5.534 23.782 35.665 1.00 24.13 99 PHE A N 1
ATOM 674 C CA . PHE A 1 100 ? 6.365 24.987 35.604 1.00 23.60 99 PHE A CA 1
ATOM 675 C C . PHE A 1 100 ? 5.836 26.057 36.565 1.00 21.63 99 PHE A C 1
ATOM 676 O O . PHE A 1 100 ? 6.562 26.582 37.405 1.00 20.46 99 PHE A O 1
ATOM 684 N N . HIS A 1 101 ? 4.550 26.362 36.453 1.00 21.58 100 HIS A N 1
ATOM 685 C CA . HIS A 1 101 ? 3.969 27.377 37.317 1.00 22.47 100 HIS A CA 1
ATOM 686 C C . HIS A 1 101 ? 4.047 26.996 38.784 1.00 21.16 100 HIS A C 1
ATOM 687 O O . HIS A 1 101 ? 4.478 27.773 39.610 1.00 20.25 100 HIS A O 1
ATOM 694 N N . ASP A 1 102 ? 3.684 25.758 39.081 1.00 20.02 101 ASP A N 1
ATOM 695 C CA . ASP A 1 102 ? 3.668 25.272 40.470 1.00 20.72 101 ASP A CA 1
ATOM 696 C C . ASP A 1 102 ? 5.071 25.324 41.106 1.00 20.00 101 ASP A C 1
ATOM 697 O O . ASP A 1 102 ? 5.222 25.780 42.234 1.00 21.84 101 ASP A O 1
ATOM 702 N N . LYS A 1 103 ? 6.084 24.880 40.359 1.00 20.12 102 LYS A N 1
ATOM 703 C CA . LYS A 1 103 ? 7.459 24.888 40.823 1.00 20.85 102 LYS A CA 1
ATOM 704 C C . LYS A 1 103 ? 7.963 26.297 41.099 1.00 20.32 102 LYS A C 1
ATOM 705 O O . LYS A 1 103 ? 8.620 26.529 42.096 1.00 18.97 102 LYS A O 1
ATOM 711 N N . TYR A 1 104 ? 7.680 27.238 40.204 1.00 20.59 103 TYR A N 1
ATOM 712 C CA . TYR A 1 104 ? 8.190 28.580 40.405 1.00 21.10 103 TYR A CA 1
ATOM 713 C C . TYR A 1 104 ? 7.509 29.251 41.566 1.00 20.92 103 TYR A C 1
ATOM 714 O O . TYR A 1 104 ? 8.166 29.897 42.369 1.00 21.12 103 TYR A O 1
ATOM 723 N N . GLU A 1 105 ? 6.206 29.036 41.713 1.00 21.31 104 GLU A N 1
ATOM 724 C CA . GLU A 1 105 ? 5.497 29.561 42.856 1.00 22.51 104 GLU A CA 1
ATOM 725 C C . GLU A 1 105 ? 6.008 28.981 44.154 1.00 21.51 104 GLU A C 1
ATOM 726 O O . GLU A 1 105 ? 6.048 29.653 45.162 1.00 21.21 104 GLU A O 1
ATOM 732 N N . TRP A 1 106 ? 6.305 27.701 44.153 1.00 19.78 105 TRP A N 1
ATOM 733 C CA . TRP A 1 106 ? 6.860 27.045 45.332 1.00 19.36 105 TRP A CA 1
ATOM 734 C C . TRP A 1 106 ? 8.201 27.672 45.726 1.00 19.03 105 TRP A C 1
ATOM 735 O O . TRP A 1 106 ? 8.444 27.951 46.886 1.00 19.42 105 TRP A O 1
ATOM 746 N N . LEU A 1 107 ? 9.050 27.927 44.739 1.00 19.46 106 LEU A N 1
ATOM 747 C CA . LEU A 1 107 ? 10.352 28.589 45.022 1.00 20.06 106 LEU A CA 1
ATOM 748 C C . LEU A 1 107 ? 10.157 29.980 45.543 1.00 21.29 106 LEU A C 1
ATOM 749 O O . LEU A 1 107 ? 10.811 30.371 46.498 1.00 20.68 106 LEU A O 1
ATOM 754 N N . LEU A 1 108 ? 9.211 30.718 44.968 1.00 21.82 107 LEU A N 1
ATOM 755 C CA . LEU A 1 108 ? 8.966 32.072 45.420 1.00 22.48 107 LEU A CA 1
ATOM 756 C C . LEU A 1 108 ? 8.465 32.040 46.870 1.00 22.78 107 LEU A C 1
ATOM 757 O O . LEU A 1 108 ? 8.789 32.904 47.691 1.00 24.30 107 LEU A O 1
ATOM 762 N N . GLU A 1 109 ? 7.670 31.042 47.208 1.00 23.20 108 GLU A N 1
ATOM 763 C CA . GLU A 1 109 ? 7.172 30.973 48.571 1.00 23.63 108 GLU A CA 1
ATOM 764 C C . GLU A 1 109 ? 8.216 30.585 49.608 1.00 22.39 108 GLU A C 1
ATOM 765 O O . GLU A 1 109 ? 8.332 31.230 50.667 1.00 23.88 108 GLU A O 1
ATOM 771 N N . TYR A 1 110 ? 8.946 29.503 49.298 1.00 22.24 109 TYR A N 1
ATOM 772 C CA . TYR A 1 110 ? 9.794 28.867 50.277 1.00 21.37 109 TYR A CA 1
ATOM 773 C C . TYR A 1 110 ? 11.234 29.347 50.247 1.00 20.81 109 TYR A C 1
ATOM 774 O O . TYR A 1 110 ? 11.936 29.281 51.295 1.00 20.05 109 TYR A O 1
ATOM 783 N N . PHE A 1 111 ? 11.652 29.839 49.082 1.00 21.13 110 PHE A N 1
ATOM 784 C CA . PHE A 1 111 ? 13.016 30.385 48.907 1.00 20.52 110 PHE A CA 1
ATOM 785 C C . PHE A 1 111 ? 12.970 31.854 48.411 1.00 20.24 110 PHE A C 1
ATOM 786 O O . PHE A 1 111 ? 13.529 32.170 47.417 1.00 20.91 110 PHE A O 1
ATOM 794 N N . PRO A 1 112 ? 12.321 32.759 49.163 1.00 19.38 111 PRO A N 1
ATOM 795 C CA . PRO A 1 112 ? 12.179 34.069 48.541 1.00 19.48 111 PRO A CA 1
ATOM 796 C C . PRO A 1 112 ? 13.495 34.869 48.364 1.00 20.48 111 PRO A C 1
ATOM 797 O O . PRO A 1 112 ? 13.517 35.882 47.644 1.00 20.62 111 PRO A O 1
ATOM 801 N N . PHE A 1 113 ? 14.548 34.439 49.047 1.00 20.33 112 PHE A N 1
ATOM 802 C CA . PHE A 1 113 ? 15.857 35.089 48.985 1.00 20.94 112 PHE A CA 1
ATOM 803 C C . PHE A 1 113 ? 16.629 34.777 47.747 1.00 21.35 112 PHE A C 1
ATOM 804 O O . PHE A 1 113 ? 17.627 35.431 47.461 1.00 20.76 112 PHE A O 1
ATOM 812 N N . LEU A 1 114 ? 16.177 33.772 47.010 1.00 21.24 113 LEU A N 1
ATOM 813 C CA . LEU A 1 114 ? 16.796 33.388 45.773 1.00 20.22 113 LEU A CA 1
ATOM 814 C C . LEU A 1 114 ? 16.306 34.283 44.623 1.00 20.25 113 LEU A C 1
ATOM 815 O O . LEU A 1 114 ? 15.206 34.770 44.580 1.00 20.42 113 LEU A O 1
ATOM 820 N N . ASP A 1 115 ? 17.125 34.446 43.626 1.00 19.10 114 ASP A N 1
ATOM 821 C CA . ASP A 1 115 ? 16.754 35.312 42.538 1.00 19.51 114 ASP A CA 1
ATOM 822 C C . ASP A 1 115 ? 16.078 34.459 41.436 1.00 20.47 114 ASP A C 1
ATOM 823 O O . ASP A 1 115 ? 16.670 33.521 40.963 1.00 20.64 114 ASP A O 1
ATOM 828 N N . PRO A 1 116 ? 14.829 34.781 41.036 1.00 20.98 115 PRO A N 1
ATOM 829 C CA . PRO A 1 116 ? 14.171 34.041 39.979 1.00 20.92 115 PRO A CA 1
ATOM 830 C C . PRO A 1 116 ? 14.856 34.069 38.626 1.00 20.99 115 PRO A C 1
ATOM 831 O O . PRO A 1 116 ? 14.614 33.207 37.793 1.00 20.80 115 PRO A O 1
ATOM 835 N N . GLN A 1 117 ? 15.750 35.026 38.431 1.00 20.75 116 GLN A N 1
ATOM 836 C CA . GLN A 1 117 ? 16.554 35.057 37.226 1.00 20.99 116 GLN A CA 1
ATOM 837 C C . GLN A 1 117 ? 17.555 33.907 37.204 1.00 19.03 116 GLN A C 1
ATOM 838 O O . GLN A 1 117 ? 18.163 33.624 36.195 1.00 20.04 116 GLN A O 1
ATOM 844 N N . HIS A 1 118 ? 17.698 33.243 38.340 1.00 18.33 117 HIS A N 1
ATOM 845 C CA . HIS A 1 118 ? 18.578 32.098 38.491 1.00 18.54 117 HIS A CA 1
ATOM 846 C C . HIS A 1 118 ? 17.826 30.768 38.503 1.00 18.52 117 HIS A C 1
ATOM 847 O O . HIS A 1 118 ? 18.421 29.744 38.874 1.00 17.92 117 HIS A O 1
ATOM 854 N N . PHE A 1 119 ? 16.551 30.765 38.094 1.00 18.56 118 PHE A N 1
ATOM 855 C CA . PHE A 1 119 ? 15.806 29.529 37.871 1.00 18.30 118 PHE A CA 1
ATOM 856 C C . PHE A 1 119 ? 15.979 29.036 36.446 1.00 19.31 118 PHE A C 1
ATOM 857 O O . PHE A 1 119 ? 15.710 29.743 35.456 1.00 20.50 118 PHE A O 1
ATOM 865 N N . VAL A 1 120 ? 16.420 27.796 36.353 1.00 18.96 119 VAL A N 1
ATOM 866 C CA . VAL A 1 120 ? 16.760 27.157 35.086 1.00 18.68 119 VAL A CA 1
ATOM 867 C C . VAL A 1 120 ? 15.897 25.933 34.831 1.00 19.64 119 VAL A C 1
ATOM 868 O O . VAL A 1 120 ? 15.886 24.989 35.606 1.00 20.96 119 VAL A O 1
ATOM 872 N N . PHE A 1 121 ? 15.153 25.973 33.756 1.00 17.10 120 PHE A N 1
ATOM 873 C CA . PHE A 1 121 ? 14.331 24.841 33.312 1.00 19.62 120 PHE A CA 1
ATOM 874 C C . PHE A 1 121 ? 14.992 24.163 32.089 1.00 20.43 120 PHE A C 1
ATOM 875 O O . PHE A 1 121 ? 15.023 24.670 30.961 1.00 20.53 120 PHE A O 1
ATOM 883 N N . CYS A 1 122 ? 15.581 22.977 32.315 1.00 22.65 121 CYS A N 1
ATOM 884 C CA . CYS A 1 122 ? 16.265 22.246 31.248 1.00 25.27 121 CYS A CA 1
ATOM 885 C C . CYS A 1 122 ? 16.063 20.753 31.492 1.00 26.53 121 CYS A C 1
ATOM 886 O O . CYS A 1 122 ? 15.772 20.331 32.612 1.00 29.29 121 CYS A O 1
ATOM 889 N N . GLY A 1 123 ? 16.339 19.942 30.491 1.00 27.30 122 GLY A N 1
ATOM 890 C CA . GLY A 1 123 ? 16.246 18.501 30.679 1.00 28.84 122 GLY A CA 1
ATOM 891 C C . GLY A 1 123 ? 17.545 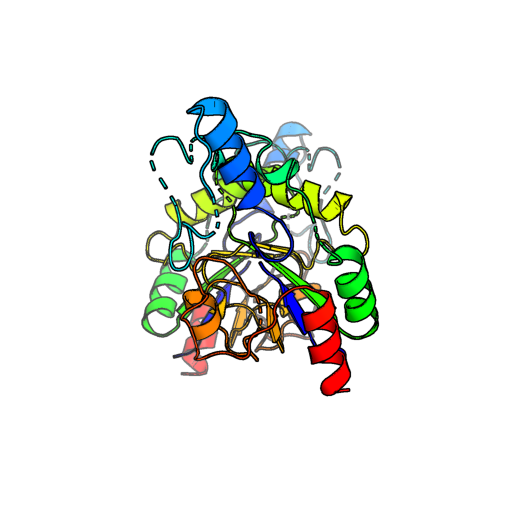17.842 31.095 1.00 29.02 122 GLY A C 1
ATOM 892 O O . GLY A 1 123 ? 17.523 16.914 31.876 1.00 31.67 122 GLY A O 1
ATOM 893 N N . ARG A 1 124 ? 18.657 18.282 30.523 1.00 29.18 123 ARG A N 1
ATOM 894 C CA . ARG A 1 124 ? 19.964 17.699 30.788 1.00 29.10 123 ARG A CA 1
ATOM 895 C C . ARG A 1 124 ? 20.799 18.807 31.317 1.00 27.84 123 ARG A C 1
ATOM 896 O O . ARG A 1 124 ? 20.950 19.836 30.669 1.00 27.53 123 ARG A O 1
ATOM 904 N N . LYS A 1 125 ? 21.387 18.561 32.473 1.00 25.32 124 LYS A N 1
ATOM 905 C CA . LYS A 1 125 ? 22.104 19.581 33.187 1.00 24.74 124 LYS A CA 1
ATOM 906 C C . LYS A 1 125 ? 23.578 19.740 32.777 1.00 22.90 124 LYS A C 1
ATOM 907 O O . LYS A 1 125 ? 24.262 20.548 33.409 1.00 23.74 124 LYS A O 1
ATOM 913 N N . ASN A 1 126 ? 24.019 19.018 31.727 1.00 22.21 125 ASN A N 1
ATOM 914 C CA . ASN A 1 126 ? 25.345 19.280 31.053 1.00 20.22 125 ASN A CA 1
ATOM 915 C C . ASN A 1 126 ? 25.429 20.705 30.439 1.00 20.92 125 ASN A C 1
ATOM 916 O O . ASN A 1 126 ? 26.510 21.150 30.087 1.00 19.36 125 ASN A O 1
ATOM 921 N N . ILE A 1 127 ? 24.293 21.426 30.367 1.00 19.85 126 ILE A N 1
ATOM 922 C CA . ILE A 1 127 ? 24.279 22.807 29.877 1.00 18.29 126 ILE A CA 1
ATOM 923 C C . ILE A 1 127 ? 24.598 23.855 30.915 1.00 17.64 126 ILE A C 1
ATOM 924 O O . ILE A 1 127 ? 24.771 25.029 30.555 1.00 16.69 126 ILE A O 1
ATOM 929 N N . ILE A 1 128 ? 24.655 23.450 32.182 1.00 17.63 127 ILE A N 1
ATOM 930 C CA . ILE A 1 128 ? 24.802 24.358 33.272 1.00 18.07 127 ILE A CA 1
ATOM 931 C C . ILE A 1 128 ? 26.301 24.588 33.541 1.00 18.73 127 ILE A C 1
ATOM 932 O O . ILE A 1 128 ? 27.076 23.631 33.703 1.00 20.52 127 ILE A O 1
ATOM 937 N N . LEU A 1 129 ? 26.690 25.855 33.517 1.00 17.29 128 LEU A N 1
ATOM 938 C CA . LEU A 1 129 ? 27.995 26.328 33.963 1.00 17.54 128 LEU A CA 1
ATOM 939 C C . LEU A 1 129 ? 27.910 26.703 35.447 1.00 17.51 128 LEU A C 1
ATOM 940 O O . LEU A 1 129 ? 27.461 27.771 35.834 1.00 19.87 128 LEU A O 1
ATOM 945 N N . ALA A 1 130 ? 28.379 25.803 36.301 1.00 17.33 129 ALA A N 1
ATOM 946 C CA . ALA A 1 130 ? 28.511 26.069 37.720 1.00 17.03 129 ALA A CA 1
ATOM 947 C C . ALA A 1 130 ? 29.665 25.261 38.310 1.00 16.04 129 ALA A C 1
ATOM 948 O O . ALA A 1 130 ? 30.136 24.285 37.682 1.00 16.54 129 ALA A O 1
ATOM 950 N N . ASP A 1 131 ? 30.158 25.722 39.445 1.00 17.43 130 ASP A N 1
ATOM 951 C CA . ASP A 1 131 ? 31.232 25.053 40.183 1.00 17.28 130 ASP A CA 1
ATOM 952 C C . ASP A 1 131 ? 30.763 23.726 40.784 1.00 17.73 130 ASP A C 1
ATOM 953 O O . ASP A 1 131 ? 31.528 22.774 40.876 1.00 18.91 130 ASP A O 1
ATOM 958 N N . TYR A 1 132 ? 29.500 23.671 41.164 1.00 17.79 131 TYR A N 1
ATOM 959 C CA . TYR A 1 132 ? 28.888 22.534 41.860 1.00 17.11 131 TYR A CA 1
ATOM 960 C C . TYR A 1 132 ? 27.477 22.310 41.393 1.00 15.80 131 TYR A C 1
ATOM 961 O O . TYR A 1 132 ? 26.728 23.266 41.072 1.00 17.65 131 TYR A O 1
ATOM 970 N N . LEU A 1 133 ? 27.106 21.024 41.362 1.00 16.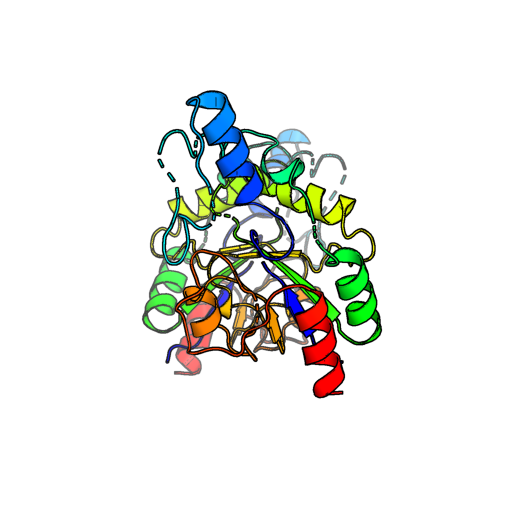72 132 LEU A N 1
ATOM 971 C CA . LEU A 1 133 ? 25.681 20.641 41.220 1.00 16.61 132 LEU A CA 1
ATOM 972 C C . LEU A 1 133 ? 25.300 19.684 42.334 1.00 18.26 132 LEU A C 1
ATOM 973 O O . LEU A 1 133 ? 26.016 18.699 42.560 1.00 18.30 132 LEU A O 1
ATOM 978 N N . ILE A 1 134 ? 24.244 20.013 43.081 1.00 19.14 133 ILE A N 1
ATOM 979 C CA . ILE A 1 134 ? 23.680 19.099 44.047 1.00 18.14 133 ILE A CA 1
ATOM 980 C C . ILE A 1 134 ? 22.428 18.480 43.423 1.00 16.99 133 ILE A C 1
ATOM 981 O O . ILE A 1 134 ? 21.440 19.150 43.157 1.00 17.67 133 ILE A O 1
ATOM 986 N N . ASP A 1 135 ? 22.468 17.177 43.192 1.00 17.37 134 ASP A N 1
ATOM 987 C CA . ASP A 1 135 ? 21.389 16.458 42.456 1.00 17.61 134 ASP A CA 1
ATOM 988 C C . ASP A 1 135 ? 21.284 15.044 43.003 1.00 16.89 134 ASP A C 1
ATOM 989 O O . ASP A 1 135 ? 22.324 14.454 43.396 1.00 16.85 134 ASP A O 1
ATOM 994 N N . ASP A 1 136 ? 20.099 14.462 42.985 1.00 18.32 135 ASP A N 1
ATOM 995 C CA . ASP A 1 136 ? 19.973 13.027 43.299 1.00 18.34 135 ASP A CA 1
ATOM 996 C C . ASP A 1 136 ? 20.148 12.021 42.140 1.00 19.06 135 ASP A C 1
ATOM 997 O O . ASP A 1 136 ? 20.285 10.825 42.362 1.00 18.37 135 ASP A O 1
ATOM 1002 N N . ASN A 1 137 ? 20.138 12.494 40.901 1.00 17.93 136 ASN A N 1
ATOM 1003 C CA . ASN A 1 137 ? 20.096 11.617 39.759 1.00 19.00 136 ASN A CA 1
ATOM 1004 C C . ASN A 1 137 ? 21.509 11.389 39.206 1.00 19.80 136 ASN A C 1
ATOM 1005 O O . ASN A 1 137 ? 22.134 12.326 38.725 1.00 19.48 136 ASN A O 1
ATOM 1010 N N . PRO A 1 138 ? 22.038 10.151 39.335 1.00 19.51 137 PRO A N 1
ATOM 1011 C CA . PRO A 1 138 ? 23.381 9.904 38.860 1.00 19.48 137 PRO A CA 1
ATOM 1012 C C . PRO A 1 138 ? 23.570 10.117 37.347 1.00 20.87 137 PRO A C 1
ATOM 1013 O O . PRO A 1 138 ? 24.677 10.380 36.905 1.00 20.04 137 PRO A O 1
ATOM 1017 N N . LYS A 1 139 ? 22.506 10.022 36.562 1.00 20.96 138 LYS A N 1
ATOM 1018 C CA . LYS A 1 139 ? 22.583 10.339 35.130 1.00 21.92 138 LYS A CA 1
ATOM 1019 C C . LYS A 1 139 ? 22.898 11.817 34.827 1.00 20.95 138 LYS A C 1
ATOM 1020 O O . LYS A 1 139 ? 23.658 12.077 33.876 1.00 21.51 138 LYS A O 1
ATOM 1023 N N . GLN A 1 140 ? 22.408 12.736 35.657 1.00 19.06 139 GLN A N 1
ATOM 1024 C CA . GLN A 1 140 ? 22.687 14.175 35.599 1.00 17.82 139 GLN A CA 1
ATOM 1025 C C . GLN A 1 140 ? 24.100 14.443 36.139 1.00 18.64 139 GLN A C 1
ATOM 1026 O O . GLN A 1 140 ? 24.900 15.180 35.513 1.00 19.53 139 GLN A O 1
ATOM 1032 N N . LEU A 1 141 ? 24.440 13.767 37.238 1.00 17.78 140 LEU A N 1
ATOM 1033 C CA . LEU A 1 141 ? 25.728 13.947 37.890 1.00 19.36 140 LEU A CA 1
ATOM 1034 C C . LEU A 1 141 ? 26.844 13.536 36.968 1.00 19.66 140 LEU A C 1
ATOM 1035 O O . LEU A 1 141 ? 27.904 14.191 36.923 1.00 21.20 140 LEU A O 1
ATOM 1040 N N . GLU A 1 142 ? 26.640 12.486 36.180 1.00 20.92 141 GLU A N 1
ATOM 1041 C CA . GLU A 1 142 ? 27.678 11.991 35.260 1.00 21.05 141 GLU A CA 1
ATOM 1042 C C . GLU A 1 142 ? 27.999 12.929 34.082 1.00 19.99 141 GLU A C 1
ATOM 1043 O O . GLU A 1 142 ? 29.143 12.950 33.612 1.00 22.63 141 GLU A O 1
ATOM 1049 N N . ILE A 1 143 ? 27.020 13.737 33.658 1.00 19.02 142 ILE A N 1
ATOM 1050 C CA . ILE A 1 143 ? 27.194 14.630 32.540 1.00 19.59 142 ILE A CA 1
ATOM 1051 C C . ILE A 1 143 ? 27.531 16.072 32.913 1.00 19.21 142 ILE A C 1
ATOM 1052 O O . ILE A 1 143 ? 27.940 16.836 31.998 1.00 19.96 142 ILE A O 1
ATOM 1057 N N . PHE A 1 144 ? 27.326 16.449 34.190 1.00 19.23 143 PHE A N 1
ATOM 1058 C CA . PHE A 1 144 ? 27.634 17.795 34.735 1.00 17.52 143 PHE A CA 1
ATOM 1059 C C . PHE A 1 144 ? 29.141 18.005 34.633 1.00 18.02 143 PHE A C 1
ATOM 1060 O O . PHE A 1 144 ? 29.911 17.105 34.997 1.00 18.45 143 PHE A O 1
ATOM 1068 N N . GLU A 1 145 ? 29.568 19.182 34.192 1.00 16.99 144 GLU A N 1
ATOM 1069 C CA . GLU A 1 145 ? 31.008 19.492 34.034 1.00 18.75 144 GLU A CA 1
ATOM 1070 C C . GLU A 1 145 ? 31.717 20.176 35.180 1.00 18.20 144 GLU A C 1
ATOM 1071 O O . GLU A 1 145 ? 32.936 20.318 35.170 1.00 20.43 144 GLU A O 1
ATOM 1077 N N . GLY A 1 146 ? 30.956 20.609 36.172 1.00 15.66 145 GLY A N 1
ATOM 1078 C CA . GLY A 1 146 ? 31.462 21.000 37.485 1.00 16.89 145 GLY A CA 1
ATOM 1079 C C . GLY A 1 146 ? 31.672 19.853 38.453 1.00 16.52 145 GLY A C 1
ATOM 1080 O O . GLY A 1 146 ? 31.648 18.718 38.058 1.00 18.84 145 GLY A O 1
ATOM 1081 N N . LYS A 1 147 ? 31.784 20.182 39.723 1.00 17.23 146 LYS A N 1
ATOM 1082 C CA . LYS A 1 147 ? 31.871 19.185 40.782 1.00 17.37 146 LYS A CA 1
ATOM 1083 C C . LYS A 1 147 ? 30.435 18.677 41.057 1.00 16.84 146 LYS A C 1
ATOM 1084 O O . LYS A 1 147 ? 29.538 19.458 41.436 1.00 18.49 146 LYS A O 1
ATOM 1090 N N . SER A 1 148 ? 30.233 17.372 40.868 1.00 17.86 147 SER A N 1
ATOM 1091 C CA . SER A 1 148 ? 28.937 16.698 41.086 1.00 18.11 147 SER A CA 1
ATOM 1092 C C . SER A 1 148 ? 28.826 16.257 42.541 1.00 18.30 147 SER A C 1
ATOM 1093 O O . SER A 1 148 ? 29.684 15.580 43.055 1.00 21.27 147 SER A O 1
ATOM 1096 N N . ILE A 1 149 ? 27.789 16.680 43.226 1.00 17.78 148 ILE A N 1
ATOM 1097 C CA A ILE A 1 149 ? 27.556 16.342 44.627 0.50 18.34 148 ILE A CA 1
ATOM 1098 C CA B ILE A 1 149 ? 27.583 16.235 44.596 0.50 18.40 148 ILE A CA 1
ATOM 1099 C C . ILE A 1 149 ? 26.252 15.506 44.655 1.00 17.82 148 ILE A C 1
ATOM 1100 O O . ILE A 1 149 ? 25.192 16.060 44.336 1.00 19.10 148 ILE A O 1
ATOM 1117 N N . PHE A 1 151 ? 23.102 13.984 46.273 1.00 19.05 150 PHE A N 1
ATOM 1118 C CA . PHE A 1 151 ? 22.219 14.088 47.410 1.00 17.95 150 PHE A CA 1
ATOM 1119 C C . PHE A 1 151 ? 21.471 12.760 47.592 1.00 18.91 150 PHE A C 1
ATOM 1120 O O . PHE A 1 151 ? 20.863 12.235 46.658 1.00 18.28 150 PHE A O 1
ATOM 1128 N N . THR A 1 152 ? 21.564 12.173 48.781 1.00 17.41 151 THR A N 1
ATOM 1129 C CA . THR A 1 152 ? 21.036 10.846 48.985 1.00 16.97 151 THR A CA 1
ATOM 1130 C C . THR A 1 152 ? 19.529 10.759 48.798 1.00 16.09 151 THR A C 1
ATOM 1131 O O . THR A 1 152 ? 18.802 11.611 49.267 1.00 17.16 151 THR A O 1
ATOM 1135 N N . ALA A 1 153 ? 19.109 9.732 48.050 1.00 17.42 152 ALA A N 1
ATOM 1136 C CA . ALA A 1 153 ? 17.726 9.394 47.848 1.00 16.29 152 ALA A CA 1
ATOM 1137 C C . ALA A 1 153 ? 17.614 7.873 47.811 1.00 17.21 152 ALA A C 1
ATOM 1138 O O . ALA A 1 153 ? 18.570 7.178 47.484 1.00 18.73 152 ALA A O 1
ATOM 1140 N N . SER A 1 154 ? 16.434 7.331 48.109 1.00 17.58 153 SER A N 1
ATOM 1141 C CA A SER A 1 154 ? 16.241 5.873 48.094 0.50 18.33 153 SER A CA 1
ATOM 1142 C CA B SER A 1 154 ? 16.287 5.869 48.121 0.50 18.27 153 SER A CA 1
ATOM 1143 C C . SER A 1 154 ? 16.761 5.199 46.843 1.00 17.59 153 SER A C 1
ATOM 1144 O O . SER A 1 154 ? 17.401 4.148 46.897 1.00 18.36 153 SER A O 1
ATOM 1149 N N . HIS A 1 155 ? 16.458 5.788 45.694 1.00 17.70 154 HIS A N 1
ATOM 1150 C CA . HIS A 1 155 ? 16.827 5.172 44.429 1.00 17.82 154 HIS A CA 1
ATOM 1151 C C . HIS A 1 155 ? 18.360 5.085 44.191 1.00 18.25 154 HIS A C 1
ATOM 1152 O O . HIS A 1 155 ? 18.800 4.239 43.413 1.00 19.58 154 HIS A O 1
ATOM 1159 N N . ASN A 1 156 ? 19.167 5.957 44.820 1.00 17.96 155 ASN A N 1
ATOM 1160 C CA . ASN A 1 156 ? 20.621 6.069 44.488 1.00 19.11 155 ASN A CA 1
ATOM 1161 C C . ASN A 1 156 ? 21.556 5.438 45.499 1.00 19.74 155 ASN A C 1
ATOM 1162 O O . ASN A 1 156 ? 22.749 5.613 45.405 1.00 19.94 155 ASN A O 1
ATOM 1167 N N . VAL A 1 157 ? 21.019 4.714 46.461 1.00 20.82 156 VAL A N 1
ATOM 1168 C CA . VAL A 1 157 ? 21.839 4.270 47.588 1.00 22.42 156 VAL A CA 1
ATOM 1169 C C . VAL A 1 157 ? 22.980 3.307 47.218 1.00 22.70 156 VAL A C 1
ATOM 1170 O O . VAL A 1 157 ? 23.916 3.161 48.003 1.00 24.56 156 VAL A O 1
ATOM 1174 N N . TYR A 1 158 ? 22.933 2.686 46.040 1.00 23.37 157 TYR A N 1
ATOM 1175 C CA . TYR A 1 158 ? 24.035 1.818 45.577 1.00 24.16 157 TYR A CA 1
ATOM 1176 C C . TYR A 1 158 ? 24.975 2.476 44.590 1.00 24.55 157 TYR A C 1
ATOM 1177 O O . TYR A 1 158 ? 25.862 1.800 44.066 1.00 23.59 157 TYR A O 1
ATOM 1186 N N . GLU A 1 159 ? 24.797 3.765 44.322 1.00 24.51 158 GLU A N 1
ATOM 1187 C CA . GLU A 1 159 ? 25.681 4.502 43.447 1.00 25.74 158 GLU A CA 1
ATOM 1188 C C . GLU A 1 159 ? 26.876 4.965 44.287 1.00 26.40 158 GLU A C 1
ATOM 1189 O O . GLU A 1 159 ? 26.704 5.485 45.387 1.00 27.57 158 GLU A O 1
ATOM 1195 N N . HIS A 1 160 ? 28.083 4.784 43.758 1.00 26.44 159 HIS A N 1
ATOM 1196 C CA . HIS A 1 160 ? 29.295 5.108 44.493 1.00 26.78 159 HIS A CA 1
ATOM 1197 C C . HIS A 1 160 ? 30.278 6.032 43.788 1.00 25.73 159 HIS A C 1
ATOM 1198 O O . HIS A 1 160 ? 31.258 6.436 44.392 1.00 25.91 159 HIS A O 1
ATOM 1205 N N . ARG A 1 161 ? 30.013 6.410 42.554 1.00 24.49 160 ARG A N 1
ATOM 1206 C CA . ARG A 1 161 ? 30.961 7.216 41.827 1.00 24.49 160 ARG A CA 1
ATOM 1207 C C . ARG A 1 161 ? 31.131 8.641 42.333 1.00 23.13 160 ARG A C 1
ATOM 1208 O O . ARG A 1 161 ? 32.197 9.215 42.137 1.00 23.61 160 ARG A O 1
ATOM 1216 N N . PHE A 1 162 ? 30.119 9.220 42.977 1.00 21.58 161 PHE A N 1
ATOM 1217 C CA . PHE A 1 162 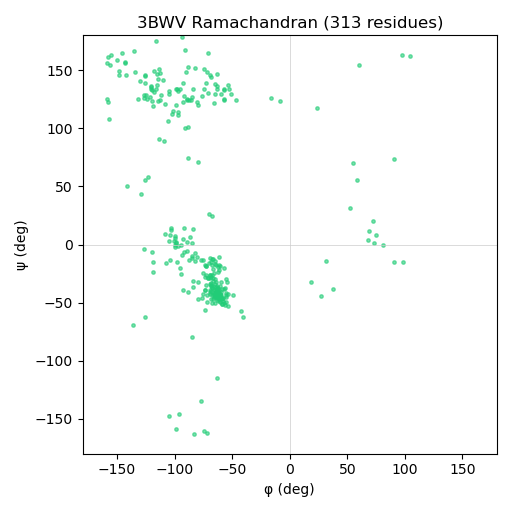? 30.115 10.633 43.245 1.00 21.66 161 PHE A CA 1
ATOM 1218 C C . PHE A 1 162 ? 30.239 10.872 44.709 1.00 21.64 161 PHE A C 1
ATOM 1219 O O . PHE A 1 162 ? 29.763 10.072 45.507 1.00 22.11 161 PHE A O 1
ATOM 1227 N N . GLU A 1 163 ? 30.888 11.977 45.073 1.00 21.91 162 GLU A N 1
ATOM 1228 C CA . GLU A 1 163 ? 30.796 12.485 46.445 1.00 22.92 162 GLU A CA 1
ATOM 1229 C C . GLU A 1 163 ? 29.341 12.532 46.991 1.00 22.49 162 GLU A C 1
ATOM 1230 O O . GLU A 1 163 ? 28.470 13.188 46.409 1.00 22.67 162 GLU A O 1
ATOM 1236 N N . ARG A 1 164 ? 29.084 11.891 48.122 1.00 21.62 163 ARG A N 1
ATOM 1237 C CA . ARG A 1 164 ? 27.716 11.772 48.695 1.00 20.44 163 ARG A CA 1
ATOM 1238 C C . ARG A 1 164 ? 27.444 12.663 49.888 1.00 20.79 163 ARG A C 1
ATOM 1239 O O . ARG A 1 164 ? 28.208 12.689 50.817 1.00 21.50 163 ARG A O 1
ATOM 1247 N N . VAL A 1 165 ? 26.312 13.369 49.862 1.00 20.63 164 VAL A N 1
ATOM 1248 C CA . VAL A 1 165 ? 25.835 14.101 51.034 1.00 20.14 164 VAL A CA 1
ATOM 1249 C C . VAL A 1 165 ? 24.464 13.532 51.382 1.00 21.41 164 VAL A C 1
ATOM 1250 O O . VAL A 1 165 ? 23.623 13.320 50.506 1.00 23.64 164 VAL A O 1
ATOM 1254 N N . SER A 1 166 ? 24.237 13.302 52.657 1.00 20.70 165 SER A N 1
ATOM 1255 C CA . SER A 1 166 ? 22.969 12.785 53.155 1.00 21.08 165 SER A CA 1
ATOM 1256 C C . SER A 1 166 ? 22.293 13.847 53.992 1.00 20.97 165 SER A C 1
ATOM 1257 O O . SER A 1 166 ? 22.529 13.963 55.205 1.00 21.11 165 SER A O 1
ATOM 1260 N N . GLY A 1 167 ? 21.473 14.663 53.326 1.00 20.43 166 GLY A N 1
ATOM 1261 C CA . GLY A 1 167 ? 20.680 15.675 54.004 1.00 20.60 166 GLY A CA 1
ATOM 1262 C C . GLY A 1 167 ? 21.389 17.006 53.918 1.00 19.71 166 GLY A C 1
ATOM 1263 O O . GLY A 1 167 ? 22.578 17.045 53.595 1.00 20.40 166 GLY A O 1
ATOM 1264 N N . TRP A 1 168 ? 20.646 18.082 54.177 1.00 21.22 167 TRP A N 1
ATOM 1265 C CA . TRP A 1 168 ? 21.148 19.452 54.075 1.00 20.61 167 TRP A CA 1
ATOM 1266 C C . TRP A 1 168 ? 22.189 19.844 55.152 1.00 21.76 167 TRP A C 1
ATOM 1267 O O . TRP A 1 168 ? 23.092 20.612 54.864 1.00 22.24 167 TRP A O 1
ATOM 1278 N N . ARG A 1 169 ? 22.106 19.342 56.398 1.00 21.37 168 ARG A N 1
ATOM 1279 C CA . ARG A 1 169 ? 23.173 19.631 57.364 1.00 22.40 168 ARG A CA 1
ATOM 1280 C C . ARG A 1 169 ? 24.456 18.941 56.940 1.00 21.06 168 ARG A C 1
ATOM 1281 O O . ARG A 1 169 ? 25.525 19.479 57.141 1.00 19.89 168 ARG A O 1
ATOM 1289 N N . ASP A 1 170 ? 24.366 17.843 56.200 1.00 19.73 169 ASP A N 1
ATOM 1290 C CA . ASP A 1 170 ? 25.560 17.241 55.597 1.00 20.03 169 ASP A CA 1
ATOM 1291 C C . ASP A 1 170 ? 26.126 18.066 54.407 1.00 19.42 169 ASP A C 1
ATOM 1292 O O . ASP A 1 170 ? 27.372 18.171 54.229 1.00 18.78 169 ASP A O 1
ATOM 1297 N N . VAL A 1 171 ? 25.235 18.688 53.634 1.00 18.87 170 VAL A N 1
ATOM 1298 C CA . VAL A 1 171 ? 25.654 19.596 52.594 1.00 18.70 170 VAL A CA 1
ATOM 1299 C C . VAL A 1 171 ? 26.401 20.743 53.269 1.00 17.90 170 VAL A C 1
ATOM 1300 O O . VAL A 1 171 ? 27.470 21.158 52.808 1.00 18.48 170 VAL A O 1
ATOM 1304 N N . LYS A 1 172 ? 25.891 21.298 54.371 1.00 19.40 171 LYS A N 1
ATOM 1305 C CA . LYS A 1 172 ? 26.607 22.386 55.037 1.00 20.95 171 LYS A CA 1
ATOM 1306 C C . LYS A 1 172 ? 27.974 21.937 55.528 1.00 20.68 171 LYS A C 1
ATOM 1307 O O . LYS A 1 172 ? 28.970 22.644 55.410 1.00 20.73 171 LYS A O 1
ATOM 1313 N N . ASN A 1 173 ? 28.028 20.738 56.078 1.00 21.02 172 ASN A N 1
ATOM 1314 C CA . ASN A 1 173 ? 29.308 20.195 56.532 1.00 22.46 172 ASN A CA 1
ATOM 1315 C C . ASN A 1 173 ? 30.276 20.006 55.371 1.00 21.27 172 ASN A C 1
ATOM 1316 O O . ASN A 1 173 ? 31.464 20.300 55.517 1.00 20.59 172 ASN A O 1
ATOM 1321 N N . TYR A 1 174 ? 29.782 19.580 54.214 1.00 21.52 173 TYR A N 1
ATOM 1322 C CA . TYR A 1 174 ? 30.655 19.542 53.034 1.00 20.80 173 TYR A CA 1
ATOM 1323 C C . TYR A 1 174 ? 31.267 20.897 52.633 1.00 19.91 173 TYR A C 1
ATOM 1324 O O . TYR A 1 174 ? 32.493 21.019 52.432 1.00 18.50 173 TYR A O 1
ATOM 1333 N N . PHE A 1 175 ? 30.435 21.923 52.508 1.00 18.49 174 PHE A N 1
ATOM 1334 C CA . PHE A 1 175 ? 30.953 23.247 52.138 1.00 18.08 174 PHE A CA 1
ATOM 1335 C C . PHE A 1 175 ? 31.806 23.877 53.218 1.00 19.85 174 PHE A C 1
ATOM 1336 O O . PHE A 1 175 ? 32.838 24.517 52.913 1.00 19.56 174 PHE A O 1
ATOM 1344 N N . ASN A 1 176 ? 31.461 23.658 54.482 1.00 20.55 175 ASN A N 1
ATOM 1345 C CA . ASN A 1 176 ? 32.343 24.079 55.582 1.00 21.83 175 ASN A CA 1
ATOM 1346 C C . ASN A 1 176 ? 33.757 23.488 55.497 1.00 21.89 175 ASN A C 1
ATOM 1347 O O . ASN A 1 176 ? 34.748 24.149 55.812 1.00 21.03 175 ASN A O 1
ATOM 1352 N N . SER A 1 177 ? 33.836 22.235 55.085 1.00 22.60 176 SER A N 1
ATOM 1353 C CA . SER A 1 177 ? 35.098 21.501 55.087 1.00 24.40 176 SER A CA 1
ATOM 1354 C C . SER A 1 177 ? 36.017 21.985 53.996 1.00 25.42 176 SER A C 1
ATOM 1355 O O . SER A 1 177 ? 37.223 21.830 54.090 1.00 24.95 176 SER A O 1
ATOM 1358 N N . ILE A 1 178 ? 35.463 22.540 52.931 1.00 27.86 177 ILE A N 1
ATOM 1359 C CA . ILE A 1 178 ? 36.321 23.064 51.889 1.00 29.92 177 ILE A CA 1
ATOM 1360 C C . ILE A 1 178 ? 36.700 24.536 52.124 1.00 31.26 177 ILE A C 1
ATOM 1361 O O . ILE A 1 178 ? 37.532 25.056 51.399 1.00 32.74 177 ILE A O 1
ATOM 1366 N N . GLU A 1 179 ? 36.140 25.194 53.139 1.00 32.54 178 GLU A N 1
ATOM 1367 C CA . GLU A 1 179 ? 36.404 26.621 53.388 1.00 33.43 178 GLU A CA 1
ATOM 1368 C C . GLU A 1 179 ? 37.636 26.810 54.278 1.00 33.94 178 GLU A C 1
ATOM 1369 O O . GLU A 1 179 ? 38.344 25.842 54.603 1.00 35.80 178 GLU A O 1
ATOM 1371 N N . ARG B 1 4 ? 34.130 19.483 19.400 1.00 32.66 3 ARG B N 1
ATOM 1372 C CA . ARG B 1 4 ? 32.832 19.922 18.799 1.00 32.19 3 ARG B CA 1
ATOM 1373 C C . ARG B 1 4 ? 32.181 20.980 19.682 1.00 30.08 3 ARG B C 1
ATOM 1374 O O . ARG B 1 4 ? 31.782 20.713 20.799 1.00 30.38 3 ARG B O 1
ATOM 1382 N N . GLN B 1 5 ? 32.092 22.192 19.189 1.00 27.59 4 GLN B N 1
ATOM 1383 C CA . GLN B 1 5 ? 31.793 23.288 20.081 1.00 25.79 4 GLN B CA 1
ATOM 1384 C C . GLN B 1 5 ? 30.272 23.488 20.129 1.00 23.50 4 GLN B C 1
ATOM 1385 O O . GLN B 1 5 ? 29.533 22.953 19.325 1.00 23.11 4 GLN B O 1
ATOM 1391 N N . ARG B 1 6 ? 29.830 24.277 21.083 1.00 19.57 5 ARG B N 1
ATOM 1392 C CA . ARG B 1 6 ? 28.438 24.507 21.348 1.00 20.18 5 ARG B CA 1
ATOM 1393 C C . ARG B 1 6 ? 28.114 25.985 21.135 1.00 17.32 5 ARG B C 1
ATOM 1394 O O . ARG B 1 6 ? 28.825 26.876 21.615 1.00 17.30 5 ARG B O 1
ATOM 1402 N N . ILE B 1 7 ? 27.044 26.238 20.387 1.00 16.81 6 ILE B N 1
ATOM 1403 C CA . ILE B 1 7 ? 26.479 27.582 20.196 1.00 16.20 6 ILE B CA 1
ATOM 1404 C C . ILE B 1 7 ? 25.109 27.646 20.861 1.00 15.13 6 ILE B C 1
ATOM 1405 O O . ILE B 1 7 ? 24.245 26.831 20.550 1.00 16.73 6 ILE B O 1
ATOM 1410 N N . ALA B 1 8 ? 24.901 28.595 21.773 1.00 15.47 7 ALA B N 1
ATOM 1411 C CA . ALA B 1 8 ? 23.627 28.898 22.354 1.00 16.13 7 ALA B CA 1
ATOM 1412 C C . ALA B 1 8 ? 23.018 30.098 21.630 1.00 13.54 7 ALA B C 1
ATOM 1413 O O . ALA B 1 8 ? 23.690 31.061 21.310 1.00 14.48 7 ALA B O 1
ATOM 1415 N N . ILE B 1 9 ? 21.738 29.959 21.305 1.00 14.88 8 ILE B N 1
ATOM 1416 C CA . ILE B 1 9 ? 21.016 30.937 20.474 1.00 16.54 8 ILE B CA 1
ATOM 1417 C C . ILE B 1 9 ? 19.792 31.418 21.221 1.00 16.17 8 ILE B C 1
ATOM 1418 O O . ILE B 1 9 ? 18.952 30.624 21.622 1.00 16.84 8 ILE B O 1
ATOM 1423 N N . ASP B 1 10 ? 19.649 32.734 21.392 1.00 16.61 9 ASP B N 1
ATOM 1424 C CA . ASP B 1 10 ? 18.474 33.342 21.969 1.00 17.86 9 ASP B CA 1
ATOM 1425 C C . ASP B 1 10 ? 17.300 33.269 20.995 1.00 18.70 9 ASP B C 1
ATOM 1426 O O . ASP B 1 10 ? 17.514 33.202 19.794 1.00 18.44 9 ASP B O 1
ATOM 1444 N N . ASP B 1 12 ? 13.938 35.473 21.123 1.00 18.42 11 ASP B N 1
ATOM 1445 C CA . ASP B 1 12 ? 13.280 36.730 20.765 1.00 19.98 11 ASP B CA 1
ATOM 1446 C C . ASP B 1 12 ? 14.215 37.765 20.197 1.00 19.52 11 ASP B C 1
ATOM 1447 O O . ASP B 1 12 ? 15.244 38.094 20.807 1.00 18.94 11 ASP B O 1
ATOM 1452 N N . GLU B 1 13 ? 13.851 38.209 18.986 1.00 19.18 12 GLU B N 1
ATOM 1453 C CA . GLU B 1 13 ? 14.611 39.183 18.204 1.00 18.57 12 GLU B CA 1
ATOM 1454 C C . GLU B 1 13 ? 15.879 38.608 17.563 1.00 17.73 12 GLU B C 1
ATOM 1455 O O . GLU B 1 13 ? 16.715 39.329 17.033 1.00 21.31 12 GLU B O 1
ATOM 1461 N N . VAL B 1 14 ? 16.027 37.306 17.651 1.00 16.81 13 VAL B N 1
ATOM 1462 C CA . VAL B 1 14 ? 17.172 36.608 17.085 1.00 16.25 13 VAL B CA 1
ATOM 1463 C C . VAL B 1 14 ? 16.713 35.501 16.166 1.00 15.39 13 VAL B C 1
ATOM 1464 O O . VAL B 1 14 ? 16.944 35.507 14.927 1.00 17.63 13 VAL B O 1
ATOM 1468 N N . LEU B 1 15 ? 16.001 34.515 16.715 1.00 15.94 14 LEU B N 1
ATOM 1469 C CA . LEU B 1 15 ? 15.326 33.503 15.888 1.00 14.70 14 LEU B CA 1
ATOM 1470 C C . LEU B 1 15 ? 13.920 33.901 15.464 1.00 15.68 14 LEU B C 1
ATOM 1471 O O . LEU B 1 15 ? 13.468 33.572 14.396 1.00 16.69 14 LEU B O 1
ATOM 1476 N N . ALA B 1 16 ? 13.164 34.508 16.376 1.00 15.67 15 ALA B N 1
ATOM 1477 C CA . ALA B 1 16 ? 11.767 34.895 16.180 1.00 17.70 15 ALA B CA 1
ATOM 1478 C C . ALA B 1 16 ? 11.634 36.405 16.101 1.00 17.79 15 ALA B C 1
ATOM 1479 O O . ALA B 1 16 ? 12.250 37.171 16.894 1.00 17.85 15 ALA B O 1
ATOM 1481 N N . ASP B 1 17 ? 10.738 36.853 15.205 1.00 18.65 16 ASP B N 1
ATOM 1482 C CA . ASP B 1 17 ? 10.517 38.303 14.988 1.00 19.09 16 ASP B CA 1
ATOM 1483 C C . ASP B 1 17 ? 9.478 38.785 15.949 1.00 18.76 16 ASP B C 1
ATOM 1484 O O . ASP B 1 17 ? 8.337 39.105 15.588 1.00 19.14 16 ASP B O 1
ATOM 1489 N N . THR B 1 18 ? 9.911 38.908 17.193 1.00 18.69 17 THR B N 1
ATOM 1490 C CA A THR B 1 18 ? 9.026 39.317 18.271 0.50 19.06 17 THR B CA 1
ATOM 1491 C CA B THR B 1 18 ? 9.045 39.336 18.275 0.50 19.03 17 THR B CA 1
ATOM 1492 C C . THR B 1 18 ? 8.627 40.799 18.185 1.00 19.67 17 THR B C 1
ATOM 1493 O O . THR B 1 18 ? 7.478 41.142 18.395 1.00 19.46 17 THR B O 1
ATOM 1500 N N . LEU B 1 19 ? 9.567 41.659 17.834 1.00 18.42 18 LEU B N 1
ATOM 1501 C CA . LEU B 1 19 ? 9.281 43.063 17.714 1.00 20.13 18 LEU B CA 1
ATOM 1502 C C . LEU B 1 19 ? 8.304 43.370 16.561 1.00 19.39 18 LEU B C 1
ATOM 1503 O O . LEU B 1 19 ? 7.332 44.109 16.745 1.00 20.05 18 LEU B O 1
ATOM 1508 N N . GLY B 1 20 ? 8.516 42.759 15.388 1.00 18.06 19 GLY B N 1
ATOM 1509 C CA . GLY B 1 20 ? 7.614 42.956 14.270 1.00 17.89 19 GLY B CA 1
ATOM 1510 C C . GLY B 1 20 ? 6.179 42.592 14.650 1.00 16.84 19 GLY B C 1
ATOM 1511 O O . GLY B 1 20 ? 5.235 43.282 14.292 1.00 16.41 19 GLY B O 1
ATOM 1512 N N . ALA B 1 21 ? 6.020 41.547 15.453 1.00 17.02 20 ALA B N 1
ATOM 1513 C CA . ALA B 1 21 ? 4.712 41.076 15.852 1.00 16.22 20 ALA B CA 1
ATOM 1514 C C . ALA B 1 21 ? 4.013 42.055 16.787 1.00 15.68 20 ALA B C 1
ATOM 1515 O O . ALA B 1 21 ? 2.820 42.308 16.673 1.00 16.41 20 ALA B O 1
ATOM 1517 N N . VAL B 1 22 ? 4.767 42.586 17.735 1.00 17.01 21 VAL B N 1
ATOM 1518 C CA . VAL B 1 22 ? 4.206 43.543 18.677 1.00 17.30 21 VAL B CA 1
ATOM 1519 C C . VAL B 1 22 ? 3.823 44.853 17.980 1.00 16.95 21 VAL B C 1
ATOM 1520 O O . VAL B 1 22 ? 2.710 45.330 18.099 1.00 15.53 21 VAL B O 1
ATOM 1524 N N . VAL B 1 23 ? 4.742 45.419 17.210 1.00 16.53 22 VAL B N 1
ATOM 1525 C CA . VAL B 1 23 ? 4.412 46.620 16.460 1.00 17.47 22 VAL B CA 1
ATOM 1526 C C . VAL B 1 23 ? 3.187 46.437 15.549 1.00 16.96 22 VAL B C 1
ATOM 1527 O O . VAL B 1 23 ? 2.332 47.294 15.485 1.00 16.77 22 VAL B O 1
ATOM 1531 N N . LYS B 1 24 ? 3.096 45.323 14.840 1.00 17.51 23 LYS B N 1
ATOM 1532 C CA . LYS B 1 24 ? 1.947 45.077 13.990 1.00 18.02 23 LYS B CA 1
ATOM 1533 C C . LYS B 1 24 ? 0.650 45.091 14.773 1.00 16.78 23 LYS B C 1
ATOM 1534 O O . LYS B 1 24 ? -0.329 45.692 14.357 1.00 16.62 23 LYS B O 1
ATOM 1540 N N . ALA B 1 25 ? 0.657 44.412 15.912 1.00 17.17 24 ALA B N 1
ATOM 1541 C CA . ALA B 1 25 ? -0.545 44.361 16.745 1.00 16.52 24 ALA B CA 1
ATOM 1542 C C . ALA B 1 25 ? -0.903 45.740 17.303 1.00 17.43 24 ALA B C 1
ATOM 1543 O O . ALA B 1 25 ? -2.063 46.118 17.344 1.00 17.37 24 ALA B O 1
ATOM 1545 N N . VAL B 1 26 ? 0.095 46.468 17.779 1.00 17.42 25 VAL B N 1
ATOM 1546 C CA . VAL B 1 26 ? -0.132 47.829 18.285 1.00 17.85 25 VAL B CA 1
ATOM 1547 C C . VAL B 1 26 ? -0.712 48.735 17.166 1.00 17.83 25 VAL B C 1
ATOM 1548 O O . VAL B 1 26 ? -1.685 49.453 17.386 1.00 16.79 25 VAL B O 1
ATOM 1552 N N . ASN B 1 27 ? -0.139 48.676 15.971 1.00 16.93 26 ASN B N 1
ATOM 1553 C CA . ASN B 1 27 ? -0.623 49.473 14.861 1.00 18.46 26 ASN B CA 1
ATOM 1554 C C . ASN B 1 27 ? -2.058 49.163 14.458 1.00 19.55 26 ASN B C 1
ATOM 1555 O O . ASN B 1 27 ? -2.853 50.075 14.171 1.00 19.75 26 ASN B O 1
ATOM 1560 N N . GLU B 1 28 ? -2.387 47.879 14.436 1.00 21.03 27 GLU B N 1
ATOM 1561 C CA . GLU B 1 28 ? -3.765 47.449 14.187 1.00 22.93 27 GLU B CA 1
ATOM 1562 C C . GLU B 1 28 ? -4.745 47.912 15.253 1.00 23.03 27 GLU B C 1
ATOM 1563 O O . GLU B 1 28 ? -5.803 48.432 14.936 1.00 22.99 27 GLU B O 1
ATOM 1569 N N . ARG B 1 29 ? -4.401 47.725 16.516 1.00 22.91 28 ARG B N 1
ATOM 1570 C CA . ARG B 1 29 ? -5.371 47.972 17.579 1.00 23.56 28 ARG B CA 1
ATOM 1571 C C . ARG B 1 29 ? -5.540 49.416 17.945 1.00 23.98 28 ARG B C 1
ATOM 1572 O O . ARG B 1 29 ? -6.680 49.867 18.103 1.00 24.21 28 ARG B O 1
ATOM 1580 N N . ALA B 1 30 ? -4.431 50.134 18.123 1.00 24.04 29 ALA B N 1
ATOM 1581 C CA . ALA B 1 30 ? -4.489 51.547 18.508 1.00 24.71 29 ALA B CA 1
ATOM 1582 C C . ALA B 1 30 ? -4.468 52.461 17.288 1.00 25.36 29 ALA B C 1
ATOM 1583 O O . ALA B 1 30 ? -4.440 53.685 17.442 1.00 25.87 29 ALA B O 1
ATOM 1585 N N . ASP B 1 31 ? -4.510 51.867 16.090 1.00 25.86 30 ASP B N 1
ATOM 1586 C CA . ASP B 1 31 ? -4.622 52.610 14.821 1.00 26.36 30 ASP B CA 1
ATOM 1587 C C . ASP B 1 31 ? -3.461 53.585 14.659 1.00 26.44 30 ASP B C 1
ATOM 1588 O O . ASP B 1 31 ? -3.662 54.791 14.489 1.00 26.74 30 ASP B O 1
ATOM 1590 N N . LEU B 1 32 ? -2.253 53.036 14.736 1.00 26.37 31 LEU B N 1
ATOM 1591 C CA . LEU B 1 32 ? -1.033 53.819 14.627 1.00 25.73 31 LEU B CA 1
ATOM 1592 C C . LEU B 1 32 ? -0.254 53.389 13.396 1.00 25.32 31 LEU B C 1
ATOM 1593 O O . LEU B 1 32 ? -0.657 52.460 12.682 1.00 24.71 31 LEU B O 1
ATOM 1598 N N . ASN B 1 33 ? 0.838 54.112 13.132 1.00 25.32 32 ASN B N 1
ATOM 1599 C CA . ASN B 1 33 ? 1.753 53.865 12.021 1.00 25.30 32 ASN B CA 1
ATOM 1600 C C . ASN B 1 33 ? 3.197 53.811 12.508 1.00 24.23 32 ASN B C 1
ATOM 1601 O O . ASN B 1 33 ? 4.093 54.392 11.891 1.00 24.93 32 ASN B O 1
ATOM 1606 N N . ILE B 1 34 ? 3.432 53.140 13.620 1.00 22.14 33 ILE B N 1
ATOM 1607 C CA . ILE B 1 34 ? 4.789 53.022 14.120 1.00 21.91 33 ILE B CA 1
ATOM 1608 C C . ILE B 1 34 ? 5.695 52.384 13.055 1.00 21.09 33 ILE B C 1
ATOM 1609 O O . ILE B 1 34 ? 5.411 51.305 12.537 1.00 20.89 33 ILE B O 1
ATOM 1614 N N . LYS B 1 35 ? 6.783 53.074 12.736 1.00 20.26 34 LYS B N 1
ATOM 1615 C CA . LYS B 1 35 ? 7.789 52.577 11.824 1.00 20.77 34 LYS B CA 1
ATOM 1616 C C . LYS B 1 35 ? 8.941 51.937 12.631 1.00 21.38 34 LYS B C 1
ATOM 1617 O O . LYS B 1 35 ? 9.341 52.393 13.712 1.00 20.99 34 LYS B O 1
ATOM 1628 N N . GLU B 1 37 ? 12.137 51.866 11.995 1.00 23.61 36 GLU B N 1
ATOM 1629 C CA . GLU B 1 37 ? 13.284 52.791 12.089 1.00 24.63 36 GLU B CA 1
ATOM 1630 C C . GLU B 1 37 ? 13.215 53.675 13.329 1.00 23.96 36 GLU B C 1
ATOM 1631 O O . GLU B 1 37 ? 14.245 53.910 13.982 1.00 25.04 36 GLU B O 1
ATOM 1634 N N . SER B 1 38 ? 12.014 54.113 13.686 1.00 23.05 37 SER B N 1
ATOM 1635 C CA . SER B 1 38 ? 11.810 55.011 14.819 1.00 23.18 37 SER B CA 1
ATOM 1636 C C . SER B 1 38 ? 12.178 54.404 16.182 1.00 21.90 37 SER B C 1
ATOM 1637 O O . SER B 1 38 ? 12.339 55.125 17.147 1.00 21.39 37 SER B O 1
ATOM 1640 N N . LEU B 1 39 ? 12.303 53.082 16.230 1.00 20.70 38 LEU B N 1
ATOM 1641 C CA . LEU B 1 39 ? 12.706 52.365 17.433 1.00 20.14 38 LEU B CA 1
ATOM 1642 C C . LEU B 1 39 ? 14.199 52.188 17.586 1.00 19.56 38 LEU B C 1
ATOM 1643 O O . LEU B 1 39 ? 14.644 51.566 18.533 1.00 20.53 38 LEU B O 1
ATOM 1648 N N . ASN B 1 40 ? 15.007 52.719 16.682 1.00 19.91 39 ASN B N 1
ATOM 1649 C CA . ASN B 1 40 ? 16.466 52.587 16.846 1.00 21.19 39 ASN B CA 1
ATOM 1650 C C . ASN B 1 40 ? 17.004 53.195 18.144 1.00 21.65 39 ASN B C 1
ATOM 1651 O O . ASN B 1 40 ? 16.716 54.347 18.480 1.00 20.71 39 ASN B O 1
ATOM 1656 N N . GLY B 1 41 ? 17.790 52.400 18.872 1.00 22.87 40 GLY B N 1
ATOM 1657 C CA . GLY B 1 41 ? 18.310 52.822 20.170 1.00 23.77 40 GLY B CA 1
ATOM 1658 C C . GLY B 1 41 ? 17.288 52.953 21.285 1.00 25.63 40 GLY B C 1
ATOM 1659 O O . GLY B 1 41 ? 17.596 53.502 22.347 1.00 25.98 40 GLY B O 1
ATOM 1660 N N . LYS B 1 42 ? 16.076 52.450 21.064 1.00 27.29 41 LYS B N 1
ATOM 1661 C CA . LYS B 1 42 ? 14.939 52.685 21.961 1.00 28.87 41 LYS B CA 1
ATOM 1662 C C . LYS B 1 42 ? 14.216 51.368 22.177 1.00 30.28 41 LYS B C 1
ATOM 1663 O O . LYS B 1 42 ? 14.416 50.400 21.457 1.00 30.69 41 LYS B O 1
ATOM 1669 N N . LYS B 1 43 ? 13.341 51.366 23.169 1.00 32.22 42 LYS B N 1
ATOM 1670 C CA . LYS B 1 43 ? 12.476 50.241 23.446 1.00 33.12 42 LYS B CA 1
ATOM 1671 C C . LYS B 1 43 ? 11.046 50.713 23.170 1.00 33.92 42 LYS B C 1
ATOM 1672 O O . LYS B 1 43 ? 10.691 51.880 23.451 1.00 34.43 42 LYS B O 1
ATOM 1675 N N . LEU B 1 44 ? 10.226 49.828 22.605 1.00 34.17 43 LEU B N 1
ATOM 1676 C CA . LEU B 1 44 ? 8.875 50.213 22.159 1.00 34.78 43 LEU B CA 1
ATOM 1677 C C . LEU B 1 44 ? 8.006 50.659 23.327 1.00 34.65 43 LEU B C 1
ATOM 1678 O O . LEU B 1 44 ? 7.461 51.770 23.296 1.00 35.12 43 LEU B O 1
ATOM 1683 N N . GLY B 1 53 ? 1.612 49.254 27.806 1.00 32.38 52 GLY B N 1
ATOM 1684 C CA . GLY B 1 53 ? 0.473 48.699 28.530 1.00 32.07 52 GLY B CA 1
ATOM 1685 C C . GLY B 1 53 ? -0.287 47.697 27.682 1.00 31.96 52 GLY B C 1
ATOM 1686 O O . GLY B 1 53 ? -0.378 46.511 28.026 1.00 32.33 52 GLY B O 1
ATOM 1687 N N . LEU B 1 54 ? -0.830 48.187 26.563 1.00 31.36 53 LEU B N 1
ATOM 1688 C CA . LEU B 1 54 ? -1.352 47.332 25.503 1.00 30.61 53 LEU B CA 1
ATOM 1689 C C . LEU B 1 54 ? -0.270 46.354 25.061 1.00 30.26 53 LEU B C 1
ATOM 1690 O O . LEU B 1 54 ? -0.583 45.234 24.662 1.00 29.69 53 LEU B O 1
ATOM 1695 N N . VAL B 1 55 ? 0.996 46.779 25.120 1.00 30.21 54 VAL B N 1
ATOM 1696 C CA . VAL B 1 55 ? 2.114 45.950 24.654 1.00 30.26 54 VAL B CA 1
ATOM 1697 C C . VAL B 1 55 ? 2.273 44.751 25.556 1.00 31.41 54 VAL B C 1
ATOM 1698 O O . VAL B 1 55 ? 2.408 43.629 25.089 1.00 31.23 54 VAL B O 1
ATOM 1710 N N . ASP B 1 57 ? -0.037 43.508 27.325 1.00 29.75 56 ASP B N 1
ATOM 1711 C CA . ASP B 1 57 ? -1.207 42.644 27.160 1.00 28.73 56 ASP B CA 1
ATOM 1712 C C . ASP B 1 57 ? -1.115 41.856 25.859 1.00 26.67 56 ASP B C 1
ATOM 1713 O O . ASP B 1 57 ? -1.514 40.687 25.822 1.00 26.18 56 ASP B O 1
ATOM 1718 N N . ILE B 1 58 ? -0.503 42.452 24.834 1.00 24.31 57 ILE B N 1
ATOM 1719 C CA . ILE B 1 58 ? -0.219 41.734 23.588 1.00 22.34 57 ILE B CA 1
ATOM 1720 C C . ILE B 1 58 ? 0.739 40.560 23.816 1.00 22.14 57 ILE B C 1
ATOM 1721 O O . ILE B 1 58 ? 0.523 39.453 23.307 1.00 19.71 57 ILE B O 1
ATOM 1726 N N . LEU B 1 59 ? 1.788 40.792 24.592 1.00 21.92 58 LEU B N 1
ATOM 1727 C CA . LEU B 1 59 ? 2.782 39.758 24.843 1.00 22.91 58 LEU B CA 1
ATOM 1728 C C . LEU B 1 59 ? 2.254 38.615 25.692 1.00 22.71 58 LEU B C 1
ATOM 1729 O O . LEU B 1 59 ? 2.737 37.469 25.551 1.00 23.67 58 LEU B O 1
ATOM 1734 N N . LYS B 1 60 ? 1.284 38.923 26.554 1.00 22.24 59 LYS B N 1
ATOM 1735 C CA . LYS B 1 60 ? 0.748 37.962 27.513 1.00 21.83 59 LYS B CA 1
ATOM 1736 C C . LYS B 1 60 ? -0.472 37.213 26.943 1.00 21.95 59 LYS B C 1
ATOM 1737 O O . LYS B 1 60 ? -0.985 36.316 27.578 1.00 23.88 59 LYS B O 1
ATOM 1739 N N . GLU B 1 61 ? -0.980 37.589 25.763 1.00 21.23 60 GLU B N 1
ATOM 1740 C CA . GLU B 1 61 ? -2.064 36.830 25.139 1.00 20.53 60 GLU B CA 1
ATOM 1741 C C . GLU B 1 61 ? -1.612 35.432 24.760 1.00 19.68 60 GLU B C 1
ATOM 1742 O O . GLU B 1 61 ? -0.582 35.286 24.086 1.00 17.58 60 GLU B O 1
ATOM 1748 N N . PRO B 1 62 ? -2.377 34.385 25.153 1.00 19.34 61 PRO B N 1
ATOM 1749 C CA . PRO B 1 62 ? -2.077 33.034 24.704 1.00 19.54 61 PRO B CA 1
ATOM 1750 C C . PRO B 1 62 ? -1.967 32.932 23.198 1.00 19.50 61 PRO B C 1
ATOM 1751 O O . PRO B 1 62 ? -2.775 33.535 22.477 1.00 20.91 61 PRO B O 1
ATOM 1755 N N . GLY B 1 63 ? -0.966 32.193 22.737 1.00 19.26 62 GLY B N 1
ATOM 1756 C CA . GLY B 1 63 ? -0.663 32.061 21.329 1.00 18.87 62 GLY B CA 1
ATOM 1757 C C . GLY B 1 63 ? 0.311 33.065 20.731 1.00 18.39 62 GLY B C 1
ATOM 1758 O O . GLY B 1 63 ? 0.764 32.858 19.624 1.00 18.98 62 GLY B O 1
ATOM 1759 N N . PHE B 1 64 ? 0.598 34.174 21.407 1.00 18.54 63 PHE B N 1
ATOM 1760 C CA . PHE B 1 64 ? 1.456 35.204 20.820 1.00 18.17 63 PHE B CA 1
ATOM 1761 C C . PHE B 1 64 ? 2.781 34.663 20.375 1.00 17.87 63 PHE B C 1
ATOM 1762 O O . PHE B 1 64 ? 3.179 34.886 19.242 1.00 18.17 63 PHE B O 1
ATOM 1770 N N . PHE B 1 65 ? 3.455 33.917 21.250 1.00 17.24 64 PHE B N 1
ATOM 1771 C CA . PHE B 1 65 ? 4.765 33.358 20.904 1.00 17.92 64 PHE B CA 1
ATOM 1772 C C . PHE B 1 65 ? 4.668 32.193 19.932 1.00 18.31 64 PHE B C 1
ATOM 1773 O O . PHE B 1 65 ? 5.658 31.821 19.303 1.00 19.37 64 PHE B O 1
ATOM 1781 N N . ARG B 1 66 ? 3.483 31.600 19.808 1.00 19.32 65 ARG B N 1
ATOM 1782 C CA . ARG B 1 66 ? 3.252 30.504 18.882 1.00 20.02 65 ARG B CA 1
ATOM 1783 C C . ARG B 1 66 ? 3.258 30.953 17.416 1.00 20.07 65 ARG B C 1
ATOM 1784 O O . ARG B 1 66 ? 3.625 30.195 16.520 1.00 22.02 65 ARG B O 1
ATOM 1792 N N . ASN B 1 67 ? 2.874 32.197 17.186 1.00 20.25 66 ASN B N 1
ATOM 1793 C CA . ASN B 1 67 ? 2.524 32.692 15.861 1.00 21.10 66 ASN B CA 1
ATOM 1794 C C . ASN B 1 67 ? 3.578 33.570 15.244 1.00 21.07 66 ASN B C 1
ATOM 1795 O O . ASN B 1 67 ? 3.381 34.071 14.138 1.00 22.29 66 ASN B O 1
ATOM 1800 N N . LEU B 1 68 ? 4.700 33.740 15.922 1.00 19.52 67 LEU B N 1
ATOM 1801 C CA . LEU B 1 68 ? 5.773 34.599 15.431 1.00 19.57 67 LEU B CA 1
ATOM 1802 C C . LEU B 1 68 ? 6.394 34.112 14.116 1.00 19.51 67 LEU B C 1
ATOM 1803 O O . LEU B 1 68 ? 6.481 32.914 13.863 1.00 19.90 67 LEU B O 1
ATOM 1808 N N . ASP B 1 69 ? 6.824 35.046 13.265 1.00 19.65 68 ASP B N 1
ATOM 1809 C CA . ASP B 1 69 ? 7.648 34.715 12.110 1.00 20.35 68 ASP B CA 1
ATOM 1810 C C . ASP B 1 69 ? 9.073 34.386 12.550 1.00 19.89 68 ASP B C 1
ATOM 1811 O O . ASP B 1 69 ? 9.590 34.941 13.534 1.00 18.90 68 ASP B O 1
ATOM 1816 N N . VAL B 1 70 ? 9.684 33.528 11.748 1.00 19.58 69 VAL B N 1
ATOM 1817 C CA A VAL B 1 70 ? 11.099 33.175 11.840 0.50 19.66 69 VAL B CA 1
ATOM 1818 C CA B VAL B 1 70 ? 11.091 33.197 11.891 0.50 19.96 69 VAL B CA 1
ATOM 1819 C C . VAL B 1 70 ? 11.886 34.278 11.154 1.00 19.69 69 VAL B C 1
ATOM 1820 O O . VAL B 1 70 ? 11.453 34.803 10.124 1.00 21.38 69 VAL B O 1
ATOM 1835 N N . PRO B 1 72 ? 14.656 36.028 8.815 1.00 20.88 71 PRO B N 1
ATOM 1836 C CA . PRO B 1 72 ? 15.135 35.559 7.521 1.00 20.73 71 PRO B CA 1
ATOM 1837 C C . PRO B 1 72 ? 16.436 34.771 7.623 1.00 20.32 71 PRO B C 1
ATOM 1838 O O . PRO B 1 72 ? 17.378 35.196 8.275 1.00 20.98 71 PRO B O 1
ATOM 1842 N N . HIS B 1 73 ? 16.416 33.626 6.950 1.00 19.07 72 HIS B N 1
ATOM 1843 C CA . HIS B 1 73 ? 17.546 32.712 6.779 1.00 19.73 72 HIS B CA 1
ATOM 1844 C C . HIS B 1 73 ? 17.915 31.909 8.025 1.00 19.13 72 HIS B C 1
ATOM 1845 O O . HIS B 1 73 ? 18.819 31.127 7.953 1.00 19.56 72 HIS B O 1
ATOM 1852 N N . ALA B 1 74 ? 17.178 32.077 9.126 1.00 17.33 73 ALA B N 1
ATOM 1853 C CA . ALA B 1 74 ? 17.592 31.446 10.397 1.00 18.50 73 ALA B CA 1
ATOM 1854 C C . ALA B 1 74 ? 17.526 29.953 10.331 1.00 18.02 73 ALA B C 1
ATOM 1855 O O . ALA B 1 74 ? 18.437 29.308 10.818 1.00 16.10 73 ALA B O 1
ATOM 1857 N N . GLN B 1 75 ? 16.471 29.386 9.737 1.00 19.00 74 GLN B N 1
ATOM 1858 C CA . GLN B 1 75 ? 16.371 27.916 9.611 1.00 18.90 74 GLN B CA 1
ATOM 1859 C C . GLN B 1 75 ? 17.489 27.299 8.801 1.00 19.58 74 GLN B C 1
ATOM 1860 O O . GLN B 1 75 ? 18.100 26.336 9.247 1.00 20.44 74 GLN B O 1
ATOM 1866 N N . GLU B 1 76 ? 17.786 27.887 7.652 1.00 18.77 75 GLU B N 1
ATOM 1867 C CA . GLU B 1 76 ? 18.795 27.319 6.760 1.00 19.53 75 GLU B CA 1
ATOM 1868 C C . GLU B 1 76 ? 20.163 27.434 7.399 1.00 19.74 75 GLU B C 1
ATOM 1869 O O . GLU B 1 76 ? 20.948 26.500 7.321 1.00 19.39 75 GLU B O 1
ATOM 1871 N N . VAL B 1 77 ? 20.441 28.547 8.055 1.00 19.73 76 VAL B N 1
ATOM 1872 C CA . VAL B 1 77 ? 21.753 28.768 8.660 1.00 18.22 76 VAL B CA 1
ATOM 1873 C C . VAL B 1 77 ? 21.949 27.878 9.890 1.00 17.29 76 VAL B C 1
ATOM 1874 O O . VAL B 1 77 ? 23.029 27.337 10.112 1.00 15.63 76 VAL B O 1
ATOM 1878 N N . VAL B 1 78 ? 20.932 27.784 10.729 1.00 16.95 77 VAL B N 1
ATOM 1879 C CA . VAL B 1 78 ? 21.067 26.984 11.962 1.00 16.28 77 VAL B CA 1
ATOM 1880 C C . VAL B 1 78 ? 21.206 25.498 11.563 1.00 16.50 77 VAL B C 1
ATOM 1881 O O . VAL B 1 78 ? 21.975 24.787 12.168 1.00 16.13 77 VAL B O 1
ATOM 1885 N N . LYS B 1 79 ? 20.519 25.049 10.518 1.00 17.67 78 LYS B N 1
ATOM 1886 C CA . LYS B 1 79 ? 20.609 23.697 10.056 1.00 18.28 78 LYS B CA 1
ATOM 1887 C C . LYS B 1 79 ? 22.048 23.396 9.549 1.00 18.53 78 LYS B C 1
ATOM 1888 O O . LYS B 1 79 ? 22.647 22.338 9.844 1.00 18.31 78 LYS B O 1
ATOM 1892 N N . GLN B 1 80 ? 22.644 24.358 8.853 1.00 18.03 79 GLN B N 1
ATOM 1893 C CA . GLN B 1 80 ? 24.045 24.287 8.49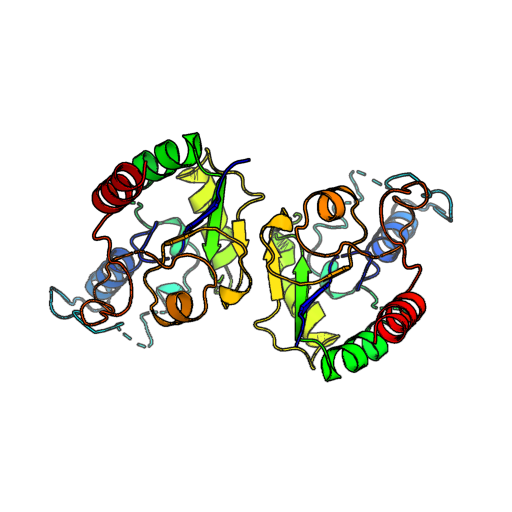3 1.00 18.83 79 GLN B CA 1
ATOM 1894 C C . GLN B 1 80 ? 25.020 24.243 9.691 1.00 18.06 79 GLN B C 1
ATOM 1895 O O . GLN B 1 80 ? 25.947 23.401 9.700 1.00 19.90 79 GLN B O 1
ATOM 1901 N N . LEU B 1 81 ? 24.836 25.134 10.641 1.00 19.52 80 LEU B N 1
ATOM 1902 C CA . LEU B 1 81 ? 25.725 25.233 11.791 1.00 18.20 80 LEU B CA 1
ATOM 1903 C C . LEU B 1 81 ? 25.658 23.931 12.591 1.00 19.45 80 LEU B C 1
ATOM 1904 O O . LEU B 1 81 ? 26.678 23.479 13.131 1.00 19.54 80 LEU B O 1
ATOM 1909 N N . ASN B 1 82 ? 24.451 23.356 12.676 1.00 19.35 81 ASN B N 1
ATOM 1910 C CA . ASN B 1 82 ? 24.232 22.058 13.327 1.00 21.40 81 ASN B CA 1
ATOM 1911 C C . ASN B 1 82 ? 25.055 20.869 12.774 1.00 21.76 81 ASN B C 1
ATOM 1912 O O . ASN B 1 82 ? 25.266 19.882 13.479 1.00 22.24 81 ASN B O 1
ATOM 1917 N N . GLU B 1 83 ? 25.561 20.955 11.552 1.00 22.48 82 GLU B N 1
ATOM 1918 C CA . GLU B 1 83 ? 26.451 19.935 11.001 1.00 24.14 82 GLU B CA 1
ATOM 1919 C C . GLU B 1 83 ? 27.782 19.895 11.723 1.00 23.77 82 GLU B C 1
ATOM 1920 O O . GLU B 1 83 ? 28.365 18.847 11.815 1.00 23.48 82 GLU B O 1
ATOM 1926 N N . HIS B 1 84 ? 28.254 21.025 12.223 1.00 23.64 83 HIS B N 1
ATOM 1927 C CA . HIS B 1 84 ? 29.554 21.094 12.895 1.00 24.19 83 HIS B CA 1
ATOM 1928 C C . HIS B 1 84 ? 29.520 21.529 14.351 1.00 22.06 83 HIS B C 1
ATOM 1929 O O . HIS B 1 84 ? 30.501 21.345 15.028 1.00 22.17 83 HIS B O 1
ATOM 1936 N N . TYR B 1 85 ? 28.413 22.087 14.820 1.00 20.94 84 TYR B N 1
ATOM 1937 C CA . TYR B 1 85 ? 28.299 22.627 16.178 1.00 20.16 84 TYR B CA 1
ATOM 1938 C C . TYR B 1 85 ? 27.100 21.969 16.858 1.00 20.13 84 TYR B C 1
ATOM 1939 O O . TYR B 1 85 ? 26.149 21.605 16.188 1.00 20.89 84 TYR B O 1
ATOM 1948 N N . ASP B 1 86 ? 27.180 21.745 18.158 1.00 19.12 85 ASP B N 1
ATOM 1949 C CA . ASP B 1 86 ? 25.971 21.451 18.953 1.00 20.27 85 ASP B CA 1
ATOM 1950 C C . ASP B 1 86 ? 25.190 22.736 19.183 1.00 19.30 85 ASP B C 1
ATOM 1951 O O . ASP B 1 86 ? 25.704 23.766 19.678 1.00 20.32 85 ASP B O 1
ATOM 1956 N N . ILE B 1 87 ? 23.908 22.706 18.859 1.00 18.72 86 ILE B N 1
ATOM 1957 C CA . ILE B 1 87 ? 23.069 23.876 19.051 1.00 17.52 86 ILE B CA 1
ATOM 1958 C C . ILE B 1 87 ? 22.133 23.761 20.254 1.00 16.15 86 ILE B C 1
ATOM 1959 O O . ILE B 1 87 ? 21.487 22.755 20.431 1.00 17.46 86 ILE B O 1
ATOM 1964 N N . TYR B 1 88 ? 22.141 24.783 21.097 1.00 15.79 87 TYR B N 1
ATOM 1965 C CA . TYR B 1 88 ? 21.151 24.995 22.156 1.00 16.97 87 TYR B CA 1
ATOM 1966 C C . TYR B 1 88 ? 20.377 26.288 21.959 1.00 17.68 87 TYR B C 1
ATOM 1967 O O . TYR B 1 88 ? 20.905 27.268 21.473 1.00 17.40 87 TYR B O 1
ATOM 1976 N N . ILE B 1 89 ? 19.127 26.286 22.404 1.00 17.82 88 ILE B N 1
ATOM 1977 C CA . ILE B 1 89 ? 18.272 27.461 22.272 1.00 18.67 88 ILE B CA 1
ATOM 1978 C C . ILE B 1 89 ? 17.993 27.867 23.669 1.00 19.05 88 ILE B C 1
ATOM 1979 O O . ILE B 1 89 ? 17.693 27.020 24.485 1.00 20.63 88 ILE B O 1
ATOM 1984 N N . ALA B 1 90 ? 18.108 29.149 23.963 1.00 19.87 89 ALA B N 1
ATOM 1985 C CA . ALA B 1 90 ? 17.941 29.640 25.295 1.00 21.09 89 ALA B CA 1
ATOM 1986 C C . ALA B 1 90 ? 16.982 30.814 25.290 1.00 23.27 89 ALA B C 1
ATOM 1987 O O . ALA B 1 90 ? 17.013 31.680 24.386 1.00 25.76 89 ALA B O 1
ATOM 1989 N N . THR B 1 91 ? 16.128 30.890 26.295 1.00 23.36 90 THR B N 1
ATOM 1990 C CA . THR B 1 91 ? 15.066 31.892 26.289 1.00 25.26 90 THR B CA 1
ATOM 1991 C C . THR B 1 91 ? 14.600 32.103 27.694 1.00 25.90 90 THR B C 1
ATOM 1992 O O . THR B 1 91 ? 14.780 31.228 28.508 1.00 23.61 90 THR B O 1
ATOM 1996 N N . ALA B 1 92 ? 14.020 33.270 27.973 1.00 27.30 91 ALA B N 1
ATOM 1997 C CA . ALA B 1 92 ? 13.505 33.589 29.309 1.00 29.79 91 ALA B CA 1
ATOM 1998 C C . ALA B 1 92 ? 12.306 32.741 29.594 1.00 32.77 91 ALA B C 1
ATOM 1999 O O . ALA B 1 92 ? 11.534 32.437 28.687 1.00 34.69 91 ALA B O 1
ATOM 2001 N N . ALA B 1 93 ? 12.175 32.373 30.871 1.00 34.33 92 ALA B N 1
ATOM 2002 C CA . ALA B 1 93 ? 11.041 31.641 31.403 1.00 35.94 92 ALA B CA 1
ATOM 2003 C C . ALA B 1 93 ? 10.139 32.614 32.167 1.00 36.87 92 ALA B C 1
ATOM 2004 O O . ALA B 1 93 ? 8.913 32.660 31.929 1.00 37.87 92 ALA B O 1
ATOM 2014 N N . ASP B 1 95 ? 10.117 35.838 32.234 1.00 39.05 94 ASP B N 1
ATOM 2015 C CA . ASP B 1 95 ? 9.539 36.842 31.371 1.00 39.42 94 ASP B CA 1
ATOM 2016 C C . ASP B 1 95 ? 8.400 36.117 30.685 1.00 39.58 94 ASP B C 1
ATOM 2017 O O . ASP B 1 95 ? 8.637 35.122 29.958 1.00 40.65 94 ASP B O 1
ATOM 2019 N N . VAL B 1 96 ? 7.188 36.609 30.943 1.00 38.57 95 VAL B N 1
ATOM 2020 C CA . VAL B 1 96 ? 5.935 36.072 30.408 1.00 37.86 95 VAL B CA 1
ATOM 2021 C C . VAL B 1 96 ? 5.810 34.566 30.745 1.00 37.88 95 VAL B C 1
ATOM 2022 O O . VAL B 1 96 ? 5.906 33.713 29.856 1.00 37.39 95 VAL B O 1
ATOM 2026 N N . PRO B 1 97 ? 5.592 34.245 32.051 1.00 37.77 96 PRO B N 1
ATOM 2027 C CA . PRO B 1 97 ? 5.466 32.873 32.522 1.00 37.71 96 PRO B CA 1
ATOM 2028 C C . PRO B 1 97 ? 4.494 32.044 31.697 1.00 37.58 96 PRO B C 1
ATOM 2029 O O . PRO B 1 97 ? 4.798 30.897 31.344 1.00 37.80 96 PRO B O 1
ATOM 2033 N N . THR B 1 98 ? 3.357 32.641 31.364 1.00 37.00 97 THR B N 1
ATOM 2034 C CA . THR B 1 98 ? 2.262 31.941 30.703 1.00 36.52 97 THR B CA 1
ATOM 2035 C C . THR B 1 98 ? 2.573 31.456 29.241 1.00 35.79 97 THR B C 1
ATOM 2036 O O . THR B 1 98 ? 1.841 30.607 28.710 1.00 36.66 97 THR B O 1
ATOM 2040 N N . SER B 1 99 ? 3.673 31.937 28.649 1.00 34.40 98 SER B N 1
ATOM 2041 C CA . SER B 1 99 ? 4.142 31.588 27.282 1.00 33.10 98 SER B CA 1
ATOM 2042 C C . SER B 1 99 ? 5.257 30.511 27.157 1.00 31.48 98 SER B C 1
ATOM 2043 O O . SER B 1 99 ? 5.801 30.227 26.075 1.00 30.00 98 SER B O 1
ATOM 2046 N N . PHE B 1 100 ? 5.641 29.969 28.308 1.00 29.73 99 PHE B N 1
ATOM 2047 C CA . PHE B 1 100 ? 6.540 28.836 28.414 1.00 28.52 99 PHE B CA 1
ATOM 2048 C C . PHE B 1 100 ? 6.229 27.738 27.365 1.00 26.70 99 PHE B C 1
ATOM 2049 O O . PHE B 1 100 ? 7.069 27.409 26.530 1.00 25.70 99 PHE B O 1
ATOM 2057 N N . HIS B 1 101 ? 5.002 27.223 27.361 1.00 25.42 100 HIS B N 1
ATOM 2058 C CA . HIS B 1 101 ? 4.612 26.191 26.411 1.00 24.52 100 HIS B CA 1
ATOM 2059 C C . HIS B 1 101 ? 4.574 26.601 24.931 1.00 22.54 100 HIS B C 1
ATOM 2060 O O . HIS B 1 101 ? 4.957 25.823 24.057 1.00 21.70 100 HIS B O 1
ATOM 2067 N N . ASP B 1 102 ? 4.066 27.797 24.646 1.00 20.87 101 ASP B N 1
ATOM 2068 C CA . ASP B 1 102 ? 4.022 28.310 23.271 1.00 20.63 101 ASP B CA 1
ATOM 2069 C C . ASP B 1 102 ? 5.413 28.469 22.660 1.00 19.94 101 ASP B C 1
ATOM 2070 O O . ASP B 1 102 ? 5.598 28.179 21.480 1.00 19.50 101 ASP B O 1
ATOM 2075 N N . LYS B 1 103 ? 6.383 28.928 23.446 1.00 20.88 102 LYS B N 1
ATOM 2076 C CA . LYS B 1 103 ? 7.746 29.061 22.934 1.00 21.27 102 LYS B CA 1
ATOM 2077 C C . LYS B 1 103 ? 8.315 27.704 22.540 1.00 21.09 102 LYS B C 1
ATOM 2078 O O . LYS B 1 103 ? 8.981 27.553 21.511 1.00 20.50 102 LYS B O 1
ATOM 2084 N N . TYR B 1 104 ? 8.113 26.724 23.409 1.00 21.14 103 TYR B N 1
ATOM 2085 C CA . TYR B 1 104 ? 8.604 25.375 23.186 1.00 21.83 103 TYR B CA 1
ATOM 2086 C C . TYR B 1 104 ? 7.983 24.800 21.923 1.00 21.72 103 TYR B C 1
ATOM 2087 O O . TYR B 1 104 ? 8.660 24.209 21.078 1.00 20.56 103 TYR B O 1
ATOM 2096 N N . GLU B 1 105 ? 6.685 25.013 21.767 1.00 21.27 104 GLU B N 1
ATOM 2097 C CA . GLU B 1 105 ? 5.992 24.516 20.613 1.00 21.20 104 GLU B CA 1
ATOM 2098 C C . GLU B 1 105 ? 6.417 25.228 19.309 1.00 20.65 104 GLU B C 1
ATOM 2099 O O . GLU B 1 105 ? 6.486 24.604 18.250 1.00 20.19 104 GLU B O 1
ATOM 2102 N N . TRP B 1 106 ? 6.720 26.518 19.391 1.00 19.62 105 TRP B N 1
ATOM 2103 C CA . TRP B 1 106 ? 7.287 27.232 18.241 1.00 19.60 105 TRP B CA 1
ATOM 2104 C C . TRP B 1 106 ? 8.629 26.630 17.790 1.00 19.64 105 TRP B C 1
ATOM 2105 O O . TRP B 1 106 ? 8.870 26.433 16.605 1.00 19.35 105 TRP B O 1
ATOM 2116 N N . LEU B 1 107 ? 9.484 26.297 18.751 1.00 22.05 106 LEU B N 1
ATOM 2117 C CA . LEU B 1 107 ? 10.794 25.717 18.455 1.00 22.48 106 LEU B CA 1
ATOM 2118 C C . LEU B 1 107 ? 10.629 24.364 17.807 1.00 22.74 106 LEU B C 1
ATOM 2119 O O . LEU B 1 107 ? 11.275 24.071 16.818 1.00 23.46 106 LEU B O 1
ATOM 2124 N N . LEU B 1 108 ? 9.726 23.547 18.334 1.00 23.33 107 LEU B N 1
ATOM 2125 C CA . LEU B 1 108 ? 9.447 22.254 17.717 1.00 24.16 107 LEU B CA 1
ATOM 2126 C C . LEU B 1 108 ? 8.950 22.407 16.279 1.00 24.63 107 LEU B C 1
ATOM 2127 O O . LEU B 1 108 ? 9.337 21.613 15.426 1.00 24.01 107 LEU B O 1
ATOM 2132 N N . GLU B 1 109 ? 8.084 23.394 16.011 1.00 24.78 108 GLU B N 1
ATOM 2133 C CA . GLU B 1 109 ? 7.569 23.565 14.667 1.00 25.91 108 GLU B CA 1
ATOM 2134 C C . GLU B 1 109 ? 8.619 24.036 13.657 1.00 25.66 108 GLU B C 1
ATOM 2135 O O . GLU B 1 109 ? 8.677 23.505 12.548 1.00 24.44 108 GLU B O 1
ATOM 2141 N N . TYR B 1 110 ? 9.401 25.050 14.028 1.00 25.34 109 TYR B N 1
ATOM 2142 C CA . TYR B 1 110 ? 10.317 25.718 13.092 1.00 25.33 109 TYR B CA 1
ATOM 2143 C C . TYR B 1 110 ? 11.753 25.197 13.123 1.00 25.12 109 TYR B C 1
ATOM 2144 O O . TYR B 1 110 ? 12.478 25.371 12.129 1.00 26.03 109 TYR B O 1
ATOM 2153 N N . PHE B 1 111 ? 12.147 24.536 14.214 1.00 24.10 110 PHE B N 1
ATOM 2154 C CA . PHE B 1 111 ? 13.485 23.962 14.324 1.00 24.43 110 PHE B CA 1
ATOM 2155 C C . PHE B 1 111 ? 13.405 22.484 14.676 1.00 23.07 110 PHE B C 1
ATOM 2156 O O . PHE B 1 111 ? 13.999 22.026 15.629 1.00 23.59 110 PHE B O 1
ATOM 2164 N N . PRO B 1 112 ? 12.675 21.718 13.859 1.00 23.82 111 PRO B N 1
ATOM 2165 C CA . PRO B 1 112 ? 12.374 20.319 14.181 1.00 22.80 111 PRO B CA 1
ATOM 2166 C C . PRO B 1 112 ? 13.579 19.380 14.164 1.00 22.72 111 PRO B C 1
ATOM 2167 O O . PRO B 1 112 ? 13.507 18.294 14.722 1.00 22.64 111 PRO B O 1
ATOM 2171 N N . PHE B 1 113 ? 14.655 19.807 13.526 1.00 22.53 112 PHE B N 1
ATOM 2172 C CA . PHE B 1 113 ? 15.892 19.048 13.390 1.00 22.71 112 PHE B CA 1
ATOM 2173 C C . PHE B 1 113 ? 16.801 19.162 14.626 1.00 23.35 112 PHE B C 1
ATOM 2174 O O . PHE B 1 113 ? 17.825 18.465 14.733 1.00 21.89 112 PHE B O 1
ATOM 2182 N N . LEU B 1 114 ? 16.442 20.033 15.567 1.00 23.94 113 LEU B N 1
ATOM 2183 C CA . LEU B 1 114 ? 17.226 20.144 16.774 1.00 24.28 113 LEU B CA 1
ATOM 2184 C C . LEU B 1 114 ? 16.695 19.199 17.824 1.00 23.12 113 LEU B C 1
ATOM 2185 O O . LEU B 1 114 ? 15.508 18.920 17.889 1.00 23.05 113 LEU B O 1
ATOM 2190 N N . ASP B 1 115 ? 17.593 18.712 18.661 1.00 22.57 114 ASP B N 1
ATOM 2191 C CA . ASP B 1 115 ? 17.224 17.897 19.800 1.00 22.43 114 ASP B CA 1
ATOM 2192 C C . ASP B 1 115 ? 16.411 18.733 20.799 1.00 22.67 114 ASP B C 1
ATOM 2193 O O . ASP B 1 115 ? 16.899 19.741 21.273 1.00 20.94 114 ASP B O 1
ATOM 2198 N N . PRO B 1 116 ? 15.158 18.310 21.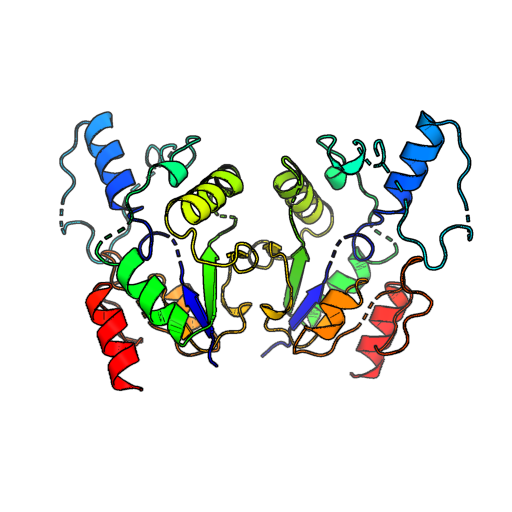124 1.00 22.27 115 PRO B N 1
ATOM 2199 C CA . PRO B 1 116 ? 14.339 19.079 22.057 1.00 22.31 115 PRO B CA 1
ATOM 2200 C C . PRO B 1 116 ? 14.910 19.219 23.451 1.00 23.16 115 PRO B C 1
ATOM 2201 O O . PRO B 1 116 ? 14.605 20.177 24.160 1.00 24.35 115 PRO B O 1
ATOM 2205 N N . GLN B 1 117 ? 15.798 18.322 23.840 1.00 22.79 116 GLN B N 1
ATOM 2206 C CA . GLN B 1 117 ? 16.530 18.445 25.100 1.00 23.52 116 GLN B CA 1
ATOM 2207 C C . GLN B 1 117 ? 17.510 19.599 25.159 1.00 23.26 116 GLN B C 1
ATOM 2208 O O . GLN B 1 117 ? 18.058 19.877 26.221 1.00 25.17 116 GLN B O 1
ATOM 2214 N N . HIS B 1 118 ? 17.798 20.219 24.017 1.00 22.60 117 HIS B N 1
ATOM 2215 C CA . HIS B 1 118 ? 18.724 21.350 23.954 1.00 21.87 117 HIS B CA 1
ATOM 2216 C C . HIS B 1 118 ? 18.014 22.703 24.087 1.00 22.42 117 HIS B C 1
ATOM 2217 O O . HIS B 1 118 ? 18.620 23.747 23.849 1.00 22.28 117 HIS B O 1
ATOM 2224 N N . PHE B 1 119 ? 16.763 22.685 24.527 1.00 22.15 118 PHE B N 1
ATOM 2225 C CA . PHE B 1 119 ? 16.029 23.914 24.775 1.00 21.65 118 PHE B CA 1
ATOM 2226 C C . PHE B 1 119 ? 16.065 24.233 26.242 1.00 22.21 118 PHE B C 1
ATOM 2227 O O . PHE B 1 119 ? 15.633 23.435 27.054 1.00 24.48 118 PHE B O 1
ATOM 2235 N N . VAL B 1 120 ? 16.615 25.369 26.593 1.00 21.94 119 VAL B N 1
ATOM 2236 C CA . VAL B 1 120 ? 16.772 25.763 27.975 1.00 21.82 119 VAL B CA 1
ATOM 2237 C C . VAL B 1 120 ? 16.024 27.083 28.208 1.00 21.90 119 VAL B C 1
ATOM 2238 O O . VAL B 1 120 ? 16.178 28.033 27.408 1.00 20.27 119 VAL B O 1
ATOM 2242 N N . PHE B 1 121 ? 15.291 27.139 29.315 1.00 20.55 120 PHE B N 1
ATOM 2243 C CA . PHE B 1 121 ? 14.634 28.350 29.806 1.00 21.67 120 PHE B CA 1
ATOM 2244 C C . PHE B 1 121 ? 15.337 28.871 31.070 1.00 21.60 120 PHE B C 1
ATOM 2245 O O . PHE B 1 121 ? 15.445 28.182 32.087 1.00 20.62 120 PHE B O 1
ATOM 2253 N N . CYS B 1 122 ? 15.827 30.104 31.001 1.00 21.67 121 CYS B N 1
ATOM 2254 C CA . CYS B 1 122 ? 16.583 30.684 32.082 1.00 23.43 121 CYS B CA 1
ATOM 2255 C C . CYS B 1 122 ? 16.473 32.218 32.007 1.00 24.15 121 CYS B C 1
ATOM 2256 O O . CYS B 1 122 ? 16.050 32.739 30.988 1.00 27.75 121 CYS B O 1
ATOM 2259 N N . GLY B 1 123 ? 16.798 32.931 33.079 1.00 22.97 122 GLY B N 1
ATOM 2260 C CA . GLY B 1 123 ? 16.886 34.378 33.046 1.00 22.55 122 GLY B CA 1
ATOM 2261 C C . GLY B 1 123 ? 18.271 34.728 32.559 1.00 22.51 122 GLY B C 1
ATOM 2262 O O . GLY B 1 123 ? 18.482 34.945 31.390 1.00 27.48 122 GLY B O 1
ATOM 2263 N N . ARG B 1 124 ? 19.233 34.659 33.433 1.00 21.93 123 ARG B N 1
ATOM 2264 C CA . ARG B 1 124 ? 20.557 35.139 33.156 1.00 20.85 123 ARG B CA 1
ATOM 2265 C C . ARG B 1 124 ? 21.281 34.020 32.462 1.00 21.10 123 ARG B C 1
ATOM 2266 O O . ARG B 1 124 ? 21.366 32.898 32.966 1.00 20.01 123 ARG B O 1
ATOM 2274 N N . LYS B 1 125 ? 21.841 34.339 31.306 1.00 20.24 124 LYS B N 1
ATOM 2275 C CA . LYS B 1 125 ? 22.455 33.345 30.458 1.00 19.95 124 LYS B CA 1
ATOM 2276 C C . LYS B 1 125 ? 23.899 33.036 30.823 1.00 17.95 124 LYS B C 1
ATOM 2277 O O . LYS B 1 125 ? 24.543 32.222 30.114 1.00 19.73 124 LYS B O 1
ATOM 2283 N N . ASN B 1 126 ? 24.412 33.674 31.877 1.00 19.50 125 ASN B N 1
ATOM 2284 C CA . ASN B 1 126 ? 25.726 33.289 32.370 1.00 19.83 125 ASN B CA 1
ATOM 2285 C C . ASN B 1 126 ? 25.760 31.863 32.927 1.00 19.31 125 ASN B C 1
ATOM 2286 O O . ASN B 1 126 ? 26.814 31.283 33.061 1.00 20.45 125 ASN B O 1
ATOM 2291 N N . ILE B 1 127 ? 24.585 31.286 33.156 1.00 18.00 126 ILE B N 1
ATOM 2292 C CA . ILE B 1 127 ? 24.463 29.904 33.598 1.00 17.45 126 ILE B CA 1
ATOM 2293 C C . ILE B 1 127 ? 24.710 28.908 32.463 1.00 16.71 126 ILE B C 1
ATOM 2294 O O . ILE B 1 127 ? 24.840 27.714 32.724 1.00 14.37 126 ILE B O 1
ATOM 2299 N N . ILE B 1 128 ? 24.729 29.387 31.239 1.00 18.60 127 ILE B N 1
ATOM 2300 C CA . ILE B 1 128 ? 24.852 28.520 30.095 1.00 17.83 127 ILE B CA 1
ATOM 2301 C C . ILE B 1 128 ? 26.324 28.193 29.770 1.00 17.81 127 ILE B C 1
ATOM 2302 O O . ILE B 1 128 ? 27.161 29.09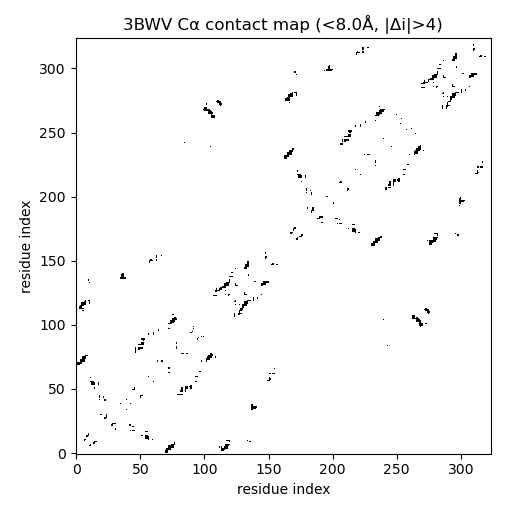8 29.582 1.00 18.05 127 ILE B O 1
ATOM 2307 N N . LEU B 1 129 ? 26.613 26.883 29.731 1.00 17.85 128 LEU B N 1
ATOM 2308 C CA . LEU B 1 129 ? 27.932 26.386 29.351 1.00 17.38 128 LEU B CA 1
ATOM 2309 C C . LEU B 1 129 ? 27.980 26.197 27.833 1.00 17.54 128 LEU B C 1
ATOM 2310 O O . LEU B 1 129 ? 27.450 25.249 27.338 1.00 19.17 128 LEU B O 1
ATOM 2315 N N . ALA B 1 130 ? 28.579 27.126 27.096 1.00 17.53 129 ALA B N 1
ATOM 2316 C CA . ALA B 1 130 ? 28.715 27.032 25.626 1.00 17.09 129 ALA B CA 1
ATOM 2317 C C . ALA B 1 130 ? 29.859 27.907 25.188 1.00 17.30 129 ALA B C 1
ATOM 2318 O O . ALA B 1 130 ? 30.319 28.780 25.904 1.00 18.37 129 ALA B O 1
ATOM 2320 N N . ASP B 1 131 ? 30.340 27.626 23.990 1.00 17.35 130 ASP B N 1
ATOM 2321 C CA . ASP B 1 131 ? 31.486 28.361 23.425 1.00 19.03 130 ASP B CA 1
ATOM 2322 C C . ASP B 1 131 ? 31.064 29.717 22.842 1.00 19.38 130 ASP B C 1
ATOM 2323 O O . ASP B 1 131 ? 31.834 30.677 22.881 1.00 18.07 130 ASP B O 1
ATOM 2328 N N . TYR B 1 132 ? 29.832 29.767 22.315 1.00 17.93 131 TYR B N 1
ATOM 2329 C CA . TYR B 1 132 ? 29.283 30.998 21.712 1.00 17.26 131 TYR B CA 1
ATOM 2330 C C . TYR B 1 132 ? 27.861 31.268 22.181 1.00 15.46 131 TYR B C 1
ATOM 2331 O O . TYR B 1 132 ? 27.131 30.322 22.443 1.00 17.73 131 TYR B O 1
ATOM 2340 N N . LEU B 1 133 ? 27.452 32.548 22.287 1.00 16.85 132 LEU B N 1
ATOM 2341 C CA . LEU B 1 133 ? 26.046 32.929 22.520 1.00 16.76 132 LEU B CA 1
ATOM 2342 C C . LEU B 1 133 ? 25.678 34.002 21.526 1.00 16.80 132 LEU B C 1
ATOM 2343 O O . LEU B 1 133 ? 26.385 35.007 21.422 1.00 17.68 132 LEU B O 1
ATOM 2348 N N . ILE B 1 134 ? 24.606 33.760 20.772 1.00 16.64 133 ILE B N 1
ATOM 2349 C CA . ILE B 1 134 ? 24.071 34.721 19.790 1.00 16.39 133 ILE B CA 1
ATOM 2350 C C . ILE B 1 134 ? 22.848 35.348 20.472 1.00 14.93 133 ILE B C 1
ATOM 2351 O O . ILE B 1 134 ? 21.812 34.665 20.715 1.00 15.51 133 ILE B O 1
ATOM 2356 N N . ASP B 1 135 ? 22.917 36.624 20.794 1.00 15.92 134 ASP B N 1
ATOM 2357 C CA . ASP B 1 135 ? 21.847 37.258 21.573 1.00 16.89 134 ASP B CA 1
ATOM 2358 C C . ASP B 1 135 ? 21.763 38.694 21.132 1.00 16.38 134 ASP B C 1
ATOM 2359 O O . ASP B 1 135 ? 22.789 39.315 20.835 1.00 16.29 134 ASP B O 1
ATOM 2364 N N . ASP B 1 136 ? 20.567 39.251 21.129 1.00 16.83 135 ASP B N 1
ATOM 2365 C CA . ASP B 1 136 ? 20.455 40.721 20.977 1.00 17.16 135 ASP B CA 1
ATOM 2366 C C . ASP B 1 136 ? 20.644 41.609 22.241 1.00 16.87 135 ASP B C 1
ATOM 2367 O O . ASP B 1 136 ? 20.830 42.808 22.076 1.00 18.27 135 ASP B O 1
ATOM 2372 N N . ASN B 1 137 ? 20.614 41.072 23.474 1.00 15.66 136 ASN B N 1
ATOM 2373 C CA . ASN B 1 137 ? 20.534 41.866 24.692 1.00 15.62 136 ASN B CA 1
ATOM 2374 C C . ASN B 1 137 ? 21.934 42.031 25.227 1.00 17.29 136 ASN B C 1
ATOM 2375 O O . ASN B 1 137 ? 22.557 41.055 25.683 1.00 18.35 136 ASN B O 1
ATOM 2380 N N . PRO B 1 138 ? 22.439 43.265 25.234 1.00 17.28 137 PRO B N 1
ATOM 2381 C CA . PRO B 1 138 ? 23.763 43.526 25.778 1.00 18.72 137 PRO B CA 1
ATOM 2382 C C . PRO B 1 138 ? 23.964 43.046 27.218 1.00 18.64 137 PRO B C 1
ATOM 2383 O O . PRO B 1 138 ? 25.067 42.671 27.600 1.00 18.98 137 PRO B O 1
ATOM 2387 N N . LYS B 1 139 ? 22.891 43.028 27.996 1.00 19.64 138 LYS B N 1
ATOM 2388 C CA . LYS B 1 139 ? 22.965 42.677 29.403 1.00 20.50 138 LYS B CA 1
ATOM 2389 C C . LYS B 1 139 ? 23.248 41.187 29.513 1.00 19.42 138 LYS B C 1
ATOM 2390 O O . LYS B 1 139 ? 23.872 40.752 30.474 1.00 22.46 138 LYS B O 1
ATOM 2393 N N . GLN B 1 140 ? 22.823 40.384 28.534 1.00 17.58 139 GLN B N 1
ATOM 2394 C CA . GLN B 1 140 ? 23.217 38.994 28.548 1.00 16.77 139 GLN B CA 1
ATOM 2395 C C . GLN B 1 140 ? 24.577 38.772 27.935 1.00 16.71 139 GLN B C 1
ATOM 2396 O O . GLN B 1 140 ? 25.311 37.934 28.388 1.00 15.49 139 GLN B O 1
ATOM 2402 N N . LEU B 1 141 ? 24.901 39.509 26.893 1.00 15.91 140 LEU B N 1
ATOM 2403 C CA . LEU B 1 141 ? 26.220 39.434 26.293 1.00 17.02 140 LEU B CA 1
ATOM 2404 C C . LEU B 1 141 ? 27.315 39.811 27.243 1.00 17.79 140 LEU B C 1
ATOM 2405 O O . LEU B 1 141 ? 28.371 39.210 27.242 1.00 18.82 140 LEU B O 1
ATOM 2410 N N . GLU B 1 142 ? 27.060 40.764 28.117 1.00 20.02 141 GLU B N 1
ATOM 2411 C CA . GLU B 1 142 ? 28.109 41.155 29.048 1.00 21.17 141 GLU B CA 1
ATOM 2412 C C . GLU B 1 142 ? 28.412 40.152 30.159 1.00 21.45 141 GLU B C 1
ATOM 2413 O O . GLU B 1 142 ? 29.515 40.176 30.748 1.00 20.65 141 GLU B O 1
ATOM 2419 N N . ILE B 1 143 ? 27.484 39.219 30.421 1.00 19.35 142 ILE B N 1
ATOM 2420 C CA . ILE B 1 143 ? 27.675 38.291 31.547 1.00 19.01 142 ILE B CA 1
ATOM 2421 C C . ILE B 1 143 ? 28.007 36.867 31.094 1.00 18.48 142 ILE B C 1
ATOM 2422 O O . ILE B 1 143 ? 28.492 36.058 31.883 1.00 19.64 142 ILE B O 1
ATOM 2427 N N . PHE B 1 144 ? 27.764 36.577 29.821 1.00 17.64 143 PHE B N 1
ATOM 2428 C CA . PHE B 1 144 ? 28.012 35.269 29.235 1.00 17.98 143 PHE B CA 1
ATOM 2429 C C . PHE B 1 144 ? 29.507 34.960 29.251 1.00 19.65 143 PHE B C 1
ATOM 2430 O O . PHE B 1 144 ? 30.309 35.823 28.927 1.00 19.50 143 PHE B O 1
ATOM 2438 N N . GLU B 1 145 ? 29.868 33.713 29.590 1.00 18.81 144 GLU B N 1
ATOM 2439 C CA . GLU B 1 145 ? 31.279 33.344 29.843 1.00 21.03 144 GLU B CA 1
ATOM 2440 C C . GLU B 1 145 ? 32.000 32.716 28.685 1.00 21.03 144 GLU B C 1
ATOM 2441 O O . GLU B 1 145 ? 33.180 32.409 28.766 1.00 22.39 144 GLU B O 1
ATOM 2447 N N . GLY B 1 146 ? 31.305 32.535 27.583 1.00 20.45 145 GLY B N 1
ATOM 2448 C CA . GLY B 1 146 ? 31.913 32.156 26.292 1.00 19.82 145 GLY B CA 1
ATOM 2449 C C . GLY B 1 146 ? 32.091 33.392 25.436 1.00 18.36 145 GLY B C 1
ATOM 2450 O O . GLY B 1 146 ? 32.151 34.468 25.940 1.00 19.75 145 GLY B O 1
ATOM 2451 N N . LYS B 1 147 ? 32.198 33.199 24.142 1.00 18.82 146 LYS B N 1
ATOM 2452 C CA . LYS B 1 147 ? 32.284 34.287 23.173 1.00 18.08 146 LYS B CA 1
ATOM 2453 C C . LYS B 1 147 ? 30.868 34.817 22.894 1.00 17.82 146 LYS B C 1
ATOM 2454 O O . LYS B 1 147 ? 30.036 34.076 22.345 1.00 18.41 146 LYS B O 1
ATOM 2460 N N . SER B 1 148 ? 30.679 36.104 23.133 1.00 17.34 147 SER B N 1
ATOM 2461 C CA . SER B 1 148 ? 29.411 36.792 22.914 1.00 17.88 147 SER B CA 1
ATOM 2462 C C . SER B 1 148 ? 29.335 37.391 21.526 1.00 18.90 147 SER B C 1
ATOM 2463 O O . SER B 1 148 ? 30.236 38.108 21.105 1.00 20.21 147 SER B O 1
ATOM 2466 N N . ILE B 1 149 ? 28.252 37.061 20.828 1.00 19.28 148 ILE B N 1
ATOM 2467 C CA A ILE B 1 149 ? 28.012 37.541 19.467 0.50 18.82 148 ILE B CA 1
ATOM 2468 C CA B ILE B 1 149 ? 28.009 37.530 19.458 0.50 18.88 148 ILE B CA 1
ATOM 2469 C C . ILE B 1 149 ? 26.704 38.318 19.475 1.00 18.71 148 ILE B C 1
ATOM 2470 O O . ILE B 1 149 ? 25.640 37.754 19.770 1.00 17.53 148 ILE B O 1
ATOM 2492 N N . PHE B 1 151 ? 23.573 39.975 17.952 1.00 17.48 150 PHE B N 1
ATOM 2493 C CA . PHE B 1 151 ? 22.704 39.955 16.788 1.00 17.12 150 PHE B CA 1
ATOM 2494 C C . PHE B 1 151 ? 22.025 41.295 16.741 1.00 16.55 150 PHE B C 1
ATOM 2495 O O . PHE B 1 151 ? 21.345 41.700 17.732 1.00 14.64 150 PHE B O 1
ATOM 2503 N N . THR B 1 152 ? 22.168 42.030 15.658 1.00 16.17 151 THR B N 1
ATOM 2504 C CA . THR B 1 152 ? 21.525 43.361 15.547 1.00 16.43 151 THR B CA 1
ATOM 2505 C C . THR B 1 152 ? 20.004 43.395 15.725 1.00 16.83 151 THR B C 1
ATOM 2506 O O . THR B 1 152 ? 19.284 42.578 15.180 1.00 18.04 151 THR B O 1
ATOM 2510 N N . ALA B 1 153 ? 19.557 44.337 16.535 1.00 17.82 152 ALA B N 1
ATOM 2511 C CA . ALA B 1 153 ? 18.130 44.630 16.778 1.00 18.70 152 ALA B CA 1
ATOM 2512 C C . ALA B 1 153 ? 18.033 46.142 16.911 1.00 18.61 152 ALA B C 1
ATOM 2513 O O . ALA B 1 153 ? 19.044 46.768 17.222 1.00 18.48 152 ALA B O 1
ATOM 2515 N N . SER B 1 154 ? 16.848 46.710 16.666 1.00 18.60 153 SER B N 1
ATOM 2516 C CA . SER B 1 154 ? 16.689 48.138 16.719 1.00 19.78 153 SER B CA 1
ATOM 2517 C C . SER B 1 154 ? 17.173 48.696 18.048 1.00 18.63 153 SER B C 1
ATOM 2518 O O . SER B 1 154 ? 17.895 49.701 18.078 1.00 16.11 153 SER B O 1
ATOM 2521 N N . HIS B 1 155 ? 16.863 48.037 19.165 1.00 17.35 154 HIS B N 1
ATOM 2522 C CA . HIS B 1 155 ? 17.272 48.610 20.453 1.00 17.89 154 HIS B CA 1
ATOM 2523 C C . HIS B 1 155 ? 18.790 48.651 20.705 1.00 17.17 154 HIS B C 1
ATOM 2524 O O . HIS B 1 155 ? 19.248 49.399 21.532 1.00 17.97 154 HIS B O 1
ATOM 2531 N N . ASN B 1 156 ? 19.589 47.842 20.020 1.00 15.43 155 ASN B N 1
ATOM 2532 C CA . ASN B 1 156 ? 21.036 47.733 20.307 1.00 16.40 155 ASN B CA 1
ATOM 2533 C C . ASN B 1 156 ? 21.940 48.359 19.259 1.00 16.96 155 ASN B C 1
ATOM 2534 O O . ASN B 1 156 ? 23.166 48.201 19.343 1.00 16.35 155 ASN B O 1
ATOM 2539 N N . VAL B 1 157 ? 21.375 49.086 18.298 1.00 17.44 156 VAL B N 1
ATOM 2540 C CA . VAL B 1 157 ? 22.172 49.560 17.159 1.00 18.78 156 VAL B CA 1
ATOM 2541 C C . VAL B 1 157 ? 23.309 50.519 17.537 1.00 19.55 156 VAL B C 1
ATOM 2542 O O . VAL B 1 157 ? 24.253 50.678 16.768 1.00 21.94 156 VAL B O 1
ATOM 2546 N N . TYR B 1 158 ? 23.240 51.132 18.715 1.00 20.38 157 TYR B N 1
ATOM 2547 C CA . TYR B 1 158 ? 24.335 52.033 19.208 1.00 20.55 157 TYR B CA 1
ATOM 2548 C C . TYR B 1 158 ? 25.342 51.395 20.218 1.00 21.92 157 TYR B C 1
ATOM 2549 O O . TYR B 1 158 ? 26.276 52.062 20.682 1.00 22.82 157 TYR B O 1
ATOM 2558 N N . GLU B 1 159 ? 25.173 50.120 20.543 1.00 22.07 158 GLU B N 1
ATOM 2559 C CA . GLU B 1 159 ? 26.112 49.346 21.362 1.00 23.89 158 GLU B CA 1
ATOM 2560 C C . GLU B 1 159 ? 27.377 48.988 20.563 1.00 24.58 158 GLU B C 1
ATOM 2561 O O . GLU B 1 159 ? 27.303 48.543 19.448 1.00 25.26 158 GLU B O 1
ATOM 2567 N N . HIS B 1 160 ? 28.547 49.169 21.151 1.00 25.51 159 HIS B N 1
ATOM 2568 C CA . HIS B 1 160 ? 29.777 48.857 20.445 1.00 26.36 159 HIS B CA 1
ATOM 2569 C C . HIS B 1 160 ? 30.689 47.790 21.053 1.00 24.52 159 HIS B C 1
ATOM 2570 O O . HIS B 1 160 ? 31.646 47.395 20.419 1.00 25.67 159 HIS B O 1
ATOM 2577 N N . ARG B 1 161 ? 30.392 47.288 22.242 1.00 23.10 160 ARG B N 1
ATOM 2578 C CA . ARG B 1 161 ? 31.353 46.444 22.978 1.00 22.13 160 ARG B CA 1
ATOM 2579 C C . ARG B 1 161 ? 31.601 45.067 22.368 1.00 21.49 160 ARG B C 1
ATOM 2580 O O . ARG B 1 161 ? 32.663 44.477 22.588 1.00 22.12 160 ARG B O 1
ATOM 2588 N N . PHE B 1 162 ? 30.624 44.539 21.622 1.00 20.86 161 PHE B N 1
ATOM 2589 C CA . PHE B 1 162 ? 30.603 43.134 21.216 1.00 19.12 161 PHE B CA 1
ATOM 2590 C C . PHE B 1 162 ? 30.756 43.006 19.735 1.00 19.57 161 PHE B C 1
ATOM 2591 O O . PHE B 1 162 ? 30.391 43.893 18.971 1.00 21.35 161 PHE B O 1
ATOM 2599 N N . GLU B 1 163 ? 31.327 41.882 19.355 1.00 19.65 162 GLU B N 1
ATOM 2600 C CA . GLU B 1 163 ? 31.315 41.403 17.995 1.00 21.31 162 GLU B CA 1
ATOM 2601 C C . GLU B 1 163 ? 29.883 41.424 17.498 1.00 20.24 162 GLU B C 1
ATOM 2602 O O . GLU B 1 163 ? 28.986 40.926 18.196 1.00 19.58 162 GLU B O 1
ATOM 2608 N N . ARG B 1 164 ? 29.657 42.021 16.326 1.00 18.56 163 ARG B N 1
ATOM 2609 C CA . ARG B 1 164 ? 28.269 42.259 15.836 1.00 18.26 163 ARG B CA 1
ATOM 2610 C C . ARG B 1 164 ? 27.983 41.459 14.575 1.00 17.89 163 ARG B C 1
ATOM 2611 O O . ARG B 1 164 ? 28.804 41.408 13.635 1.00 17.98 163 ARG B O 1
ATOM 2619 N N . VAL B 1 165 ? 26.809 40.870 14.500 1.00 17.62 164 VAL B N 1
ATOM 2620 C CA . VAL B 1 165 ? 26.323 40.246 13.288 1.00 18.57 164 VAL B CA 1
ATOM 2621 C C . VAL B 1 165 ? 24.962 40.838 12.924 1.00 18.95 164 VAL B C 1
ATOM 2622 O O . VAL B 1 165 ? 24.086 40.928 13.758 1.00 21.09 164 VAL B O 1
ATOM 2626 N N . SER B 1 166 ? 24.766 41.289 11.698 1.00 19.10 165 SER B N 1
ATOM 2627 C CA . SER B 1 166 ? 23.502 41.863 11.344 1.00 21.09 165 SER B CA 1
ATOM 2628 C C . SER B 1 166 ? 22.808 40.884 10.407 1.00 22.04 165 SER B C 1
ATOM 2629 O O . SER B 1 166 ? 23.024 40.905 9.185 1.00 24.88 165 SER B O 1
ATOM 2632 N N . GLY B 1 167 ? 22.057 39.964 10.972 1.00 21.31 166 GLY B N 1
ATOM 2633 C CA . GLY B 1 167 ? 21.286 38.996 10.173 1.00 20.10 166 GLY B CA 1
ATOM 2634 C C . GLY B 1 167 ? 21.944 37.639 10.199 1.00 19.34 166 GLY B C 1
ATOM 2635 O O . GLY B 1 167 ? 23.125 37.509 10.520 1.00 18.50 166 GLY B O 1
ATOM 2636 N N . TRP B 1 168 ? 21.170 36.627 9.830 1.00 18.05 167 TRP B N 1
ATOM 2637 C CA . TRP B 1 168 ? 21.666 35.248 9.716 1.00 18.31 167 TRP B CA 1
ATOM 2638 C C . TRP B 1 168 ? 22.729 35.001 8.651 1.00 17.29 167 TRP B C 1
ATOM 2639 O O . TRP B 1 168 ? 23.590 34.192 8.871 1.00 15.03 167 TRP B O 1
ATOM 2650 N N . ARG B 1 169 ? 22.741 35.699 7.526 1.00 17.66 168 ARG B N 1
ATOM 2651 C CA . ARG B 1 169 ? 23.861 35.536 6.599 1.00 19.36 168 ARG B CA 1
ATOM 2652 C C . ARG B 1 169 ? 25.162 35.974 7.231 1.00 19.17 168 ARG B C 1
ATOM 2653 O O . ARG B 1 169 ? 26.181 35.381 6.960 1.00 17.13 168 ARG B O 1
ATOM 2661 N N . ASP B 1 170 ? 25.133 37.012 8.070 1.00 18.37 169 ASP B N 1
ATOM 2662 C CA . ASP B 1 170 ? 26.303 37.524 8.797 1.00 20.72 169 ASP B CA 1
ATOM 2663 C C . ASP B 1 170 ? 26.779 36.478 9.797 1.00 19.10 169 ASP B C 1
ATOM 2664 O O . ASP B 1 170 ? 27.972 36.250 9.980 1.00 19.63 169 ASP B O 1
ATOM 2669 N N . VAL B 1 171 ? 25.823 35.832 10.418 1.00 18.15 170 VAL B N 1
ATOM 2670 C CA . VAL B 1 171 ? 26.140 34.690 11.305 1.00 18.05 170 VAL B CA 1
ATOM 2671 C C . VAL B 1 171 ? 26.920 33.572 10.614 1.00 18.91 170 VAL B C 1
ATOM 2672 O O . VAL B 1 171 ? 27.960 33.134 11.127 1.00 17.31 170 VAL B O 1
ATOM 2676 N N . LYS B 1 172 ? 26.445 33.116 9.453 1.00 18.51 171 LYS B N 1
ATOM 2677 C CA . LYS B 1 172 ? 27.122 32.089 8.661 1.00 19.68 171 LYS B CA 1
ATOM 2678 C C . LYS B 1 172 ? 28.520 32.533 8.237 1.00 19.64 171 LYS B C 1
ATOM 2679 O O . LYS B 1 172 ? 29.483 31.770 8.371 1.00 20.64 171 LYS B O 1
ATOM 2685 N N . ASN B 1 173 ? 28.641 33.769 7.790 1.00 19.43 172 ASN B N 1
ATOM 2686 C CA . ASN B 1 173 ? 29.939 34.297 7.439 1.00 21.40 172 ASN B CA 1
ATOM 2687 C C . ASN B 1 173 ? 30.878 34.344 8.662 1.00 20.80 172 ASN B C 1
ATOM 2688 O O . ASN B 1 173 ? 32.058 34.000 8.497 1.00 22.56 172 ASN B O 1
ATOM 2693 N N . TYR B 1 174 ? 30.402 34.729 9.850 1.00 21.09 173 TYR B N 1
ATOM 2694 C CA . TYR B 1 174 ? 31.275 34.735 11.032 1.00 21.14 173 TYR B CA 1
ATOM 2695 C C . TYR B 1 174 ? 31.843 33.349 11.300 1.00 20.82 173 TYR B C 1
ATOM 2696 O O . TYR B 1 174 ? 33.071 33.165 11.409 1.00 20.52 173 TYR B O 1
ATOM 2705 N N . PHE B 1 175 ? 30.978 32.354 11.348 1.00 20.73 174 PHE B N 1
ATOM 2706 C CA . PHE B 1 175 ? 31.438 31.017 11.644 1.00 21.60 174 PHE B CA 1
ATOM 2707 C C . PHE B 1 175 ? 32.304 30.454 10.529 1.00 23.08 174 PHE B C 1
ATOM 2708 O O . PHE B 1 175 ? 33.289 29.780 10.798 1.00 24.55 174 PHE B O 1
ATOM 2716 N N . ASN B 1 176 ? 31.994 30.745 9.272 1.00 24.80 175 ASN B N 1
ATOM 2717 C CA . ASN B 1 176 ? 32.879 30.345 8.156 1.00 26.59 175 ASN B CA 1
ATOM 2718 C C . ASN B 1 176 ? 34.288 30.941 8.263 1.00 27.35 175 ASN B C 1
ATOM 2719 O O . ASN B 1 176 ? 35.257 30.281 7.861 1.00 28.29 175 ASN B O 1
ATOM 2724 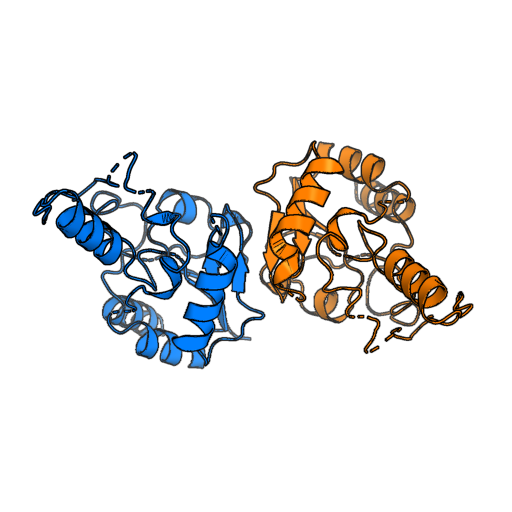N N . SER B 1 177 ? 34.412 32.146 8.822 1.00 28.76 176 SER B N 1
ATOM 2725 C CA . SER B 1 177 ? 35.710 32.849 8.924 1.00 29.89 176 SER B CA 1
ATOM 2726 C C . SER B 1 177 ? 36.642 32.305 10.012 1.00 31.63 176 SER B C 1
ATOM 2727 O O . SER B 1 177 ? 37.865 32.492 9.923 1.00 32.69 176 SER B O 1
ATOM 2730 N N . ILE B 1 178 ? 36.089 31.669 11.029 1.00 32.76 177 ILE B N 1
ATOM 2731 C CA . ILE B 1 178 ? 36.897 31.127 12.129 1.00 34.08 177 ILE B CA 1
ATOM 2732 C C . ILE B 1 178 ? 37.120 29.625 11.930 1.00 36.04 177 ILE B C 1
ATOM 2733 O O . ILE B 1 178 ? 37.817 28.973 12.727 1.00 36.11 177 ILE B O 1
ATOM 2738 N N . GLU B 1 179 ? 36.535 29.076 10.865 1.00 37.99 178 GLU B N 1
ATOM 2739 C CA . GLU B 1 179 ? 36.777 27.683 10.484 1.00 39.25 178 GLU B CA 1
ATOM 2740 C C . GLU B 1 179 ? 37.728 27.602 9.305 1.00 39.52 178 GLU B C 1
ATOM 2741 O O . GLU B 1 179 ? 38.916 27.893 9.432 1.00 40.45 178 GLU B O 1
#

B-factor: mean 24.63, std 7.66, range [6.81, 71.56]

Nearest PDB structures (foldseek):
  3bwv-assembly1_A  TM=1.006E+00  e=1.762E-34  Staphylococcus epidermidis ATCC 12228
  3bwv-assembly1_B  TM=9.974E-01  e=2.131E-30  Staphylococcus epidermidis ATCC 12228
  2p11-assembly1_A  TM=5.953E-01  e=4.641E-03  Paraburkholderia xenovorans LB400
  4qqf-assembly4_C  TM=3.903E-01  e=1.397E-02  Saccharomyces cerevisiae
  3bwv-assembly1_B  TM=1.006E+00  e=1.298E-32  Staphylococcus epidermidis ATCC 12228

Organism: Staphylococcus epidermidis (strain ATCC 12228 / FDA PCI 1200) (NCBI:txid176280)

CATH classification: 3.40.50.1000 (+1 more: 1.10.40.40)

Solvent-accessible surface area: 16001 Å² total